Protein AF-A0A956JKH3-F1 (afdb_monomer)

pLDDT: mean 84.53, std 13.31, range [48.03, 98.56]

Foldseek 3Di:
DDFDPDADEDALVQFDLVQCDDPQSLQNRNVNVCVVCVVHQYFRSNDPLVPGDFTWTDDPVQLEIETHFHFQSNRNPFDPVLLVVLVVVVVVCVVVVHCPPVNDDPVVSVVVSSVVRGDGATEGDVSSLVVLLPDDRPGLAYEYEYAADLDDDPCPDDPDPRSGHPPSVSNVVSCVSSQHQEYEYERSLDWDWDWDDDPPDPHIYIYTYAHACDDPRDPDFRWGKDKDWDDDPDFWIFIKIWIWTDDPPDIDTDPDMDDRDTGGD

Radius of gyration: 20.8 Å; Cα contacts (8 Å, |Δi|>4): 524; chains: 1; bounding box: 51×38×65 Å

Solvent-accessible surface area (backbone atoms only — not comparable to full-atom values): 14713 Å² total; per-residue (Å²): 130,82,78,80,92,60,76,49,63,62,40,52,86,46,38,41,66,90,34,35,67,62,79,67,12,49,23,55,13,27,45,63,44,50,62,75,47,62,92,40,61,46,41,55,62,52,47,60,70,90,75,45,71,80,35,69,50,72,40,75,96,73,34,33,31,41,36,41,44,50,16,35,66,37,32,39,32,69,45,65,67,57,44,52,51,52,50,54,52,49,51,55,33,63,76,64,76,46,58,50,103,79,65,59,52,74,65,54,52,48,52,48,48,61,58,68,30,47,39,42,46,14,33,64,55,67,58,55,43,52,56,40,45,72,40,78,79,87,38,45,38,28,37,37,38,32,18,41,26,71,56,92,68,88,70,86,81,68,91,55,79,49,78,25,33,78,51,24,69,63,52,51,50,28,39,53,68,29,60,34,48,36,37,39,24,35,82,76,41,44,68,44,74,50,78,47,76,47,96,92,45,103,54,60,44,29,39,38,34,25,20,29,75,76,62,92,86,55,99,59,52,37,24,43,66,49,76,48,80,47,71,66,79,94,68,42,36,35,38,32,38,39,32,34,28,53,54,90,97,44,76,40,78,45,94,59,66,44,66,78,39,78,42,76,98

Nearest PDB structures (foldseek):
  2xmo-assembly1_A  TM=5.878E-01  e=4.610E-06  Listeria monocytogenes
  2hyo-assembly1_A-2  TM=5.287E-01  e=3.318E-05  Mycobacterium tuberculosis H37Rv
  2hy1-assembly1_A-2  TM=5.126E-01  e=3.318E-05  Mycobacterium tuberculosis H37Rv
  2hyp-assembly1_A-2  TM=5.284E-01  e=1.880E-04  Mycobacterium tuberculosis H37Rv
  5b49-assembly2_B  TM=2.991E-01  e=1.394E-02  Pseudomonas aeruginosa PAO1

Mean predicted aligned error: 7.94 Å

Secondary structure (DSSP, 8-state):
-PPPS------GGGS-GGG-SHHHHHHHTTHHHHHHTTTS----TTS-TTTPPPEEEEEGGGTEEEEE---BTTTTEE-HHHHHHHHHHHHHHHHTT---TT---HHHHHHHHHHHSEE--BB--HHHHHHHHT----SSEEEEE-SS-SS----SS---TT-SBTTHHHHHHHHHHTT--EEEE-SS-S-EEEEEEETTEEEEEEEEEPPPSS-SS--S--EEEEEEEEE-SSS-EEEEEEEEEEETTEEEEEEEEEEEEEE--

Structure (mmCIF, N/CA/C/O backbone):
data_AF-A0A956JKH3-F1
#
_entry.id   AF-A0A956JKH3-F1
#
loop_
_atom_site.group_PDB
_atom_site.id
_atom_site.type_symbol
_atom_site.label_atom_id
_atom_site.label_alt_id
_atom_site.label_comp_id
_atom_site.label_asym_id
_atom_site.label_entity_id
_atom_site.label_seq_id
_atom_site.pdbx_PDB_ins_code
_atom_site.Cartn_x
_atom_site.Cartn_y
_atom_site.Cartn_z
_atom_site.occupancy
_atom_site.B_iso_or_equiv
_atom_site.auth_seq_id
_atom_site.auth_comp_id
_atom_site.auth_asym_id
_atom_site.auth_atom_id
_atom_site.pdbx_PDB_model_num
ATOM 1 N N . ALA A 1 1 ? -1.149 -21.504 15.632 1.00 61.41 1 ALA A N 1
ATOM 2 C CA . ALA A 1 1 ? 0.121 -20.865 15.244 1.00 61.41 1 ALA A CA 1
ATOM 3 C C . ALA A 1 1 ? 0.010 -19.396 15.601 1.00 61.41 1 ALA A C 1
ATOM 5 O O . ALA A 1 1 ? -1.087 -18.859 15.471 1.00 61.41 1 ALA A O 1
ATOM 6 N N . ASP A 1 2 ? 1.090 -18.785 16.075 1.00 81.81 2 ASP A N 1
ATOM 7 C CA . ASP A 1 2 ? 1.099 -17.353 16.380 1.00 81.81 2 ASP A CA 1
ATOM 8 C C . ASP A 1 2 ? 0.807 -16.537 15.117 1.00 81.81 2 ASP A C 1
ATOM 10 O O . ASP A 1 2 ? 1.151 -16.950 14.004 1.00 81.81 2 ASP A O 1
ATOM 14 N N . ALA A 1 3 ? 0.169 -15.378 15.285 1.00 88.81 3 ALA A N 1
ATOM 15 C CA . ALA A 1 3 ? -0.046 -14.460 14.176 1.00 88.81 3 ALA A CA 1
ATOM 16 C C . ALA A 1 3 ? 1.314 -14.027 13.582 1.00 88.81 3 ALA A C 1
ATOM 18 O O . ALA A 1 3 ? 2.267 -13.782 14.334 1.00 88.81 3 ALA A O 1
ATOM 19 N N . PRO A 1 4 ? 1.439 -13.932 12.245 1.00 95.88 4 PRO A N 1
ATOM 20 C CA . PRO A 1 4 ? 2.706 -13.609 11.603 1.00 95.88 4 PRO A CA 1
ATOM 21 C C . PRO A 1 4 ? 3.161 -12.203 11.999 1.00 95.88 4 PRO A C 1
ATOM 23 O O . PRO A 1 4 ? 2.369 -11.264 12.051 1.00 95.88 4 PRO A O 1
ATOM 26 N N . ARG A 1 5 ? 4.459 -12.054 12.269 1.00 95.75 5 ARG A N 1
ATOM 27 C CA . ARG A 1 5 ? 5.067 -10.773 12.677 1.00 95.75 5 ARG A CA 1
ATOM 28 C C . ARG A 1 5 ? 5.619 -9.964 11.506 1.00 95.75 5 ARG A C 1
ATOM 30 O O . ARG A 1 5 ? 5.969 -8.805 11.677 1.00 95.75 5 ARG A O 1
ATOM 37 N N . VAL A 1 6 ? 5.721 -10.590 10.337 1.00 96.94 6 VAL A N 1
ATOM 38 C CA . VAL A 1 6 ? 6.247 -9.992 9.111 1.00 96.94 6 VAL A CA 1
ATOM 39 C C . VAL A 1 6 ? 5.243 -10.247 7.999 1.00 96.94 6 VAL A C 1
ATOM 41 O O . VAL A 1 6 ? 4.848 -11.390 7.769 1.00 96.94 6 VAL A O 1
ATOM 44 N N . LEU A 1 7 ? 4.838 -9.170 7.334 1.00 97.88 7 LEU A N 1
ATOM 45 C CA . LEU A 1 7 ? 3.967 -9.160 6.163 1.00 97.88 7 LEU A CA 1
ATOM 46 C C . LEU A 1 7 ? 4.745 -8.498 5.030 1.00 97.88 7 LEU A C 1
ATOM 48 O O . LEU A 1 7 ? 5.432 -7.505 5.273 1.00 97.88 7 LEU A O 1
ATOM 52 N N . VAL A 1 8 ? 4.653 -9.031 3.815 1.00 97.12 8 VAL A N 1
ATOM 53 C CA . VAL A 1 8 ? 5.481 -8.559 2.698 1.00 97.12 8 VAL A CA 1
ATOM 54 C C . VAL A 1 8 ? 4.597 -8.212 1.510 1.00 97.12 8 VAL A C 1
ATOM 56 O O . VAL A 1 8 ? 3.716 -8.978 1.126 1.00 97.12 8 VAL A O 1
ATOM 59 N N . VAL A 1 9 ? 4.849 -7.059 0.897 1.00 96.75 9 VAL A N 1
ATOM 60 C CA . VAL A 1 9 ? 4.277 -6.692 -0.398 1.00 96.75 9 VAL A CA 1
ATOM 61 C C . VAL A 1 9 ? 5.424 -6.431 -1.357 1.00 96.75 9 VAL A C 1
ATOM 63 O O . VAL A 1 9 ? 6.298 -5.624 -1.057 1.00 96.75 9 VAL A O 1
ATOM 66 N N . GLY A 1 10 ? 5.412 -7.132 -2.489 1.00 93.38 10 GLY A N 1
ATOM 67 C CA . GLY A 1 10 ? 6.410 -6.957 -3.534 1.00 93.38 10 GLY A CA 1
ATOM 68 C C . GLY A 1 10 ? 6.170 -5.678 -4.326 1.00 93.38 10 GLY A C 1
ATOM 69 O O 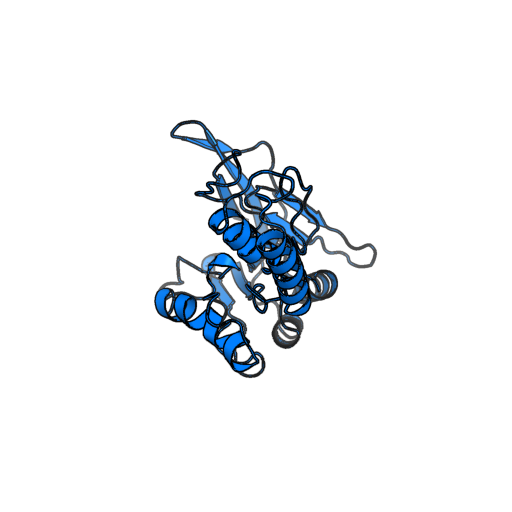. GLY A 1 10 ? 5.030 -5.339 -4.667 1.00 93.38 10 GLY A O 1
ATOM 70 N N . GLY A 1 11 ? 7.257 -4.987 -4.625 1.00 91.00 11 GLY A N 1
ATOM 71 C CA . GLY A 1 11 ? 7.303 -3.850 -5.515 1.00 91.00 11 GLY A CA 1
ATOM 72 C C . GLY A 1 11 ? 7.802 -4.189 -6.911 1.00 91.00 11 GLY A C 1
ATOM 73 O O . GLY A 1 11 ? 8.067 -5.331 -7.279 1.00 91.00 11 GLY A O 1
ATOM 74 N N . ASN A 1 12 ? 7.960 -3.141 -7.702 1.00 86.12 12 ASN A N 1
ATOM 75 C CA . ASN A 1 12 ? 8.496 -3.183 -9.056 1.00 86.12 12 ASN A CA 1
ATOM 76 C C . ASN A 1 12 ? 9.953 -3.657 -9.147 1.00 86.12 12 ASN A C 1
ATOM 78 O O . ASN A 1 12 ? 10.369 -4.211 -10.157 1.00 86.12 12 ASN A O 1
ATOM 82 N N . HIS A 1 13 ? 10.741 -3.455 -8.092 1.00 85.88 13 HIS A N 1
ATOM 83 C CA . HIS A 1 13 ? 12.126 -3.920 -8.033 1.00 85.88 13 HIS A CA 1
ATOM 84 C C . HIS A 1 13 ? 12.255 -5.405 -7.674 1.00 85.88 13 HIS A C 1
ATOM 86 O O . HIS A 1 13 ? 13.337 -5.963 -7.840 1.00 85.88 13 HIS A O 1
ATOM 92 N N . ASP A 1 14 ? 11.163 -6.045 -7.254 1.00 87.81 14 ASP A N 1
ATOM 93 C CA . ASP A 1 14 ? 11.138 -7.451 -6.845 1.00 87.81 14 ASP A CA 1
ATOM 94 C C . ASP A 1 14 ? 10.791 -8.412 -7.996 1.00 87.81 14 ASP A C 1
ATOM 96 O O . ASP A 1 14 ? 10.676 -9.624 -7.802 1.00 87.81 14 ASP A O 1
ATOM 100 N N . VAL A 1 15 ? 10.605 -7.884 -9.208 1.00 86.19 15 VAL A N 1
ATOM 101 C CA . VAL A 1 15 ? 10.315 -8.684 -10.402 1.00 86.19 15 VAL A CA 1
ATOM 102 C C . VAL A 1 15 ? 11.602 -9.111 -11.111 1.00 86.19 15 VAL A C 1
ATOM 104 O O . VAL A 1 15 ? 12.610 -8.409 -11.076 1.00 86.19 15 VAL A O 1
ATOM 107 N N . ASP A 1 16 ? 11.571 -10.245 -11.807 1.00 85.81 16 ASP A N 1
ATOM 108 C CA . ASP A 1 16 ? 12.595 -10.624 -12.777 1.00 85.81 16 ASP A CA 1
ATOM 109 C C . ASP A 1 16 ? 12.316 -9.939 -14.122 1.00 85.81 16 ASP A C 1
ATOM 111 O O . ASP A 1 16 ? 11.464 -10.356 -14.911 1.00 85.81 16 ASP A O 1
ATOM 115 N N . TRP A 1 17 ? 13.079 -8.880 -14.383 1.00 76.69 17 TRP A N 1
ATOM 116 C CA . TRP A 1 17 ? 12.963 -8.028 -15.565 1.00 76.69 17 TRP A CA 1
ATOM 117 C C . TRP A 1 17 ? 13.343 -8.750 -16.864 1.00 76.69 17 TRP A C 1
ATOM 119 O O . TRP A 1 17 ? 13.018 -8.273 -17.947 1.00 76.69 17 TRP A O 1
ATOM 129 N N . GLN A 1 18 ? 14.028 -9.896 -16.783 1.00 78.81 18 GLN A N 1
ATOM 130 C CA . GLN A 1 18 ? 14.348 -10.708 -17.961 1.00 78.81 18 GLN A CA 1
ATOM 131 C C . GLN A 1 18 ? 13.145 -11.533 -18.429 1.00 78.81 18 GLN A C 1
ATOM 133 O O . GLN A 1 18 ? 13.134 -12.029 -19.556 1.00 78.81 18 GLN A O 1
ATOM 138 N N . GLN A 1 19 ? 12.127 -11.670 -17.579 1.00 79.75 19 GLN A N 1
ATOM 139 C CA . GLN A 1 19 ? 10.975 -12.532 -17.807 1.00 79.75 19 GLN A CA 1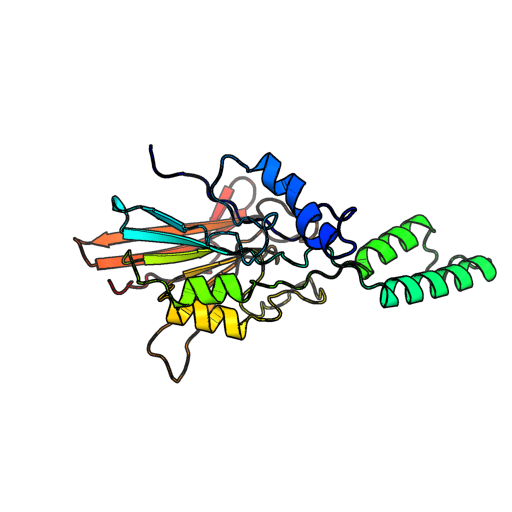
ATOM 140 C C . GLN A 1 19 ? 9.692 -11.739 -18.066 1.00 79.75 19 GLN A C 1
ATOM 142 O O . GLN A 1 19 ? 8.621 -12.278 -17.864 1.00 79.75 19 GLN A O 1
ATOM 147 N N . THR A 1 20 ? 9.749 -10.484 -18.519 1.00 72.81 20 THR A N 1
ATOM 148 C CA . THR A 1 20 ? 8.565 -9.601 -18.618 1.00 72.81 20 THR A CA 1
ATOM 149 C C . THR A 1 20 ? 7.780 -9.721 -19.929 1.00 72.81 20 THR A C 1
ATOM 151 O O . THR A 1 20 ? 6.769 -9.048 -20.100 1.00 72.81 20 THR A O 1
ATOM 154 N N . ARG A 1 21 ? 8.214 -10.568 -20.874 1.00 71.06 21 ARG A N 1
ATOM 155 C CA . ARG A 1 21 ? 7.614 -10.652 -22.218 1.00 71.06 21 ARG A CA 1
ATOM 156 C C . ARG A 1 21 ? 6.453 -11.645 -22.307 1.00 71.06 21 ARG A C 1
ATOM 158 O O . ARG A 1 21 ? 6.606 -12.821 -21.975 1.00 71.06 21 ARG A O 1
ATOM 165 N N . GLY A 1 22 ? 5.341 -11.187 -22.884 1.00 66.38 22 GLY A N 1
ATOM 166 C CA . GLY A 1 22 ? 4.150 -11.997 -23.156 1.00 66.38 22 GLY A CA 1
ATOM 167 C C . GLY A 1 22 ? 3.340 -12.348 -21.900 1.00 66.38 22 GLY A C 1
ATOM 168 O O . GLY A 1 22 ? 3.746 -12.059 -20.778 1.00 66.38 22 GLY A O 1
ATOM 169 N N . ALA A 1 23 ? 2.189 -13.003 -22.087 1.00 63.97 23 ALA A N 1
ATOM 170 C CA . ALA A 1 23 ? 1.267 -13.345 -20.993 1.00 63.97 23 ALA A CA 1
ATOM 171 C C . ALA A 1 23 ? 1.915 -14.239 -19.916 1.00 63.97 23 ALA A C 1
ATOM 173 O O . ALA A 1 23 ? 1.743 -14.009 -18.721 1.00 63.97 23 ALA A O 1
ATOM 174 N N . ASP A 1 24 ? 2.733 -15.204 -20.337 1.00 65.56 24 ASP A N 1
ATOM 175 C CA . ASP A 1 24 ? 3.554 -16.025 -19.443 1.00 65.56 24 ASP A CA 1
ATOM 176 C C . ASP A 1 24 ? 4.559 -15.186 -18.645 1.00 65.56 24 ASP A C 1
ATOM 178 O O . ASP A 1 24 ? 4.801 -15.444 -17.464 1.00 65.56 24 ASP A O 1
ATOM 182 N N . GLY A 1 25 ? 5.159 -14.188 -19.296 1.00 70.81 25 GLY A N 1
ATOM 183 C CA . GLY A 1 25 ? 6.120 -13.294 -18.673 1.00 70.81 25 GLY A CA 1
ATOM 184 C C . GLY A 1 25 ? 5.497 -12.433 -17.579 1.00 70.81 25 GLY A C 1
ATOM 185 O O . GLY A 1 25 ? 6.110 -12.211 -16.533 1.00 70.81 25 GLY A O 1
ATOM 186 N N . ALA A 1 26 ? 4.222 -12.072 -17.752 1.00 73.94 26 ALA A N 1
ATOM 187 C CA . ALA A 1 26 ? 3.494 -11.294 -16.765 1.00 73.94 26 ALA A CA 1
ATOM 188 C C . ALA A 1 26 ? 3.445 -11.942 -15.376 1.00 73.94 26 ALA A C 1
ATOM 190 O O . ALA A 1 26 ? 3.426 -11.243 -14.366 1.00 73.94 26 ALA A O 1
ATOM 191 N N . ARG A 1 27 ? 3.478 -13.278 -15.320 1.00 83.00 27 ARG A N 1
ATOM 192 C CA . ARG A 1 27 ? 3.478 -14.048 -14.067 1.00 83.00 27 ARG A CA 1
ATOM 193 C C . ARG A 1 27 ? 4.869 -14.501 -13.662 1.00 83.00 27 ARG A C 1
ATOM 195 O O . ARG A 1 27 ? 5.246 -14.394 -12.496 1.00 83.00 27 ARG A O 1
ATOM 202 N N . LYS A 1 28 ? 5.646 -14.999 -14.628 1.00 86.19 28 LYS A N 1
ATOM 203 C CA . LYS A 1 28 ? 6.986 -15.551 -14.393 1.00 86.19 28 LYS A CA 1
ATOM 204 C C . LYS A 1 28 ? 7.916 -14.541 -13.718 1.00 86.19 28 LYS A C 1
ATOM 206 O O . LYS A 1 28 ? 8.668 -14.924 -12.821 1.00 86.19 28 LYS A O 1
ATOM 211 N N . ARG A 1 29 ? 7.764 -13.248 -14.032 1.00 88.50 29 ARG A N 1
ATOM 212 C CA . ARG A 1 29 ? 8.510 -12.160 -13.386 1.00 88.50 29 ARG A CA 1
ATOM 213 C C . ARG A 1 29 ? 8.363 -12.116 -11.860 1.00 88.50 29 ARG A C 1
ATOM 215 O O . ARG A 1 29 ? 9.288 -11.689 -11.185 1.00 88.50 29 ARG A O 1
ATOM 222 N N . HIS A 1 30 ? 7.271 -12.615 -11.285 1.00 92.62 30 HIS A N 1
ATOM 223 C CA . HIS A 1 30 ? 7.061 -12.604 -9.833 1.00 92.62 30 HIS A CA 1
ATOM 224 C C . HIS A 1 30 ? 7.565 -13.869 -9.117 1.00 92.62 30 HIS A C 1
ATOM 226 O O . HIS A 1 30 ? 7.606 -13.902 -7.887 1.00 92.62 30 HIS A O 1
ATOM 232 N N . LEU A 1 31 ? 7.996 -14.908 -9.847 1.00 93.56 31 LEU A N 1
ATOM 233 C CA . LEU A 1 31 ? 8.381 -16.200 -9.260 1.00 93.56 31 LEU A CA 1
ATOM 234 C C . LEU A 1 31 ? 9.602 -16.117 -8.337 1.00 93.56 31 LEU A C 1
ATOM 236 O O . LEU A 1 31 ? 9.703 -16.882 -7.379 1.00 93.56 31 LEU A O 1
ATOM 240 N N . ALA A 1 32 ? 10.556 -15.229 -8.623 1.00 93.38 32 ALA A N 1
ATOM 241 C CA . ALA A 1 32 ? 11.736 -15.052 -7.778 1.00 93.38 32 ALA A CA 1
ATOM 242 C C . ALA A 1 32 ? 11.339 -14.555 -6.380 1.00 93.38 32 ALA A C 1
ATOM 244 O O . ALA A 1 32 ? 11.607 -15.242 -5.394 1.00 93.38 32 ALA A O 1
ATOM 245 N N . PHE A 1 33 ? 10.604 -13.442 -6.316 1.00 94.88 33 PHE A N 1
ATOM 246 C CA . PHE A 1 33 ? 10.029 -12.917 -5.079 1.00 94.88 33 PHE A CA 1
ATOM 247 C C . PHE A 1 33 ? 9.132 -13.944 -4.379 1.00 94.88 33 PHE A C 1
ATOM 249 O O . PHE A 1 33 ? 9.239 -14.161 -3.173 1.00 94.88 33 PHE A O 1
ATOM 256 N N . ALA A 1 34 ? 8.284 -14.636 -5.144 1.00 95.94 34 ALA A N 1
ATOM 257 C CA . ALA A 1 34 ? 7.371 -15.633 -4.609 1.00 95.94 34 ALA A CA 1
ATOM 258 C C . ALA A 1 34 ? 8.085 -16.791 -3.894 1.00 95.94 34 ALA A C 1
ATOM 260 O O . ALA A 1 34 ? 7.609 -17.251 -2.853 1.00 95.94 34 ALA A O 1
ATOM 261 N N . ARG A 1 35 ? 9.219 -17.248 -4.445 1.00 96.44 35 ARG A N 1
ATOM 262 C CA . ARG A 1 35 ? 10.062 -18.300 -3.858 1.00 96.44 35 ARG A CA 1
ATOM 263 C C . ARG A 1 35 ? 10.801 -17.816 -2.620 1.00 96.44 35 ARG A C 1
ATOM 265 O O . ARG A 1 35 ? 10.807 -18.532 -1.625 1.00 96.44 35 ARG A O 1
ATOM 272 N N . GLU A 1 36 ? 11.382 -16.622 -2.663 1.00 97.25 36 GLU A N 1
ATOM 273 C CA . GLU A 1 36 ? 12.123 -16.066 -1.525 1.00 97.25 36 GLU A CA 1
ATOM 274 C C . GLU A 1 36 ? 11.203 -15.876 -0.310 1.00 97.25 36 GLU A C 1
ATOM 276 O O . GLU A 1 36 ? 11.498 -16.330 0.793 1.00 97.25 36 GLU A O 1
ATOM 281 N N . PHE A 1 37 ? 10.018 -15.304 -0.530 1.00 96.88 37 PHE A N 1
ATOM 282 C CA . PHE A 1 37 ? 9.081 -14.952 0.537 1.00 96.88 37 PHE A CA 1
ATOM 283 C C . PHE A 1 37 ? 7.916 -15.941 0.689 1.00 96.88 37 PHE A C 1
ATOM 285 O O . PHE A 1 37 ? 6.860 -15.579 1.205 1.00 96.88 37 PHE A O 1
ATOM 292 N N . HIS A 1 38 ? 8.072 -17.198 0.258 1.00 95.81 38 HIS A N 1
ATOM 293 C CA . HIS A 1 38 ? 7.009 -18.216 0.329 1.00 95.81 38 HIS A CA 1
ATOM 294 C C . HIS A 1 38 ? 6.503 -18.483 1.760 1.00 95.81 38 HIS A C 1
ATOM 296 O O . HIS A 1 38 ? 5.360 -18.897 1.939 1.00 95.81 38 HIS A O 1
ATOM 302 N N . GLY A 1 39 ? 7.342 -18.243 2.775 1.00 95.94 39 GLY A N 1
ATOM 303 C CA . GLY A 1 39 ? 7.004 -18.416 4.190 1.00 95.94 39 GLY A CA 1
ATOM 304 C C . GLY A 1 39 ? 6.247 -17.244 4.828 1.00 95.94 39 GLY A C 1
ATOM 305 O O . GLY A 1 39 ? 5.876 -17.339 5.997 1.00 95.94 39 GLY A O 1
ATOM 306 N N . PHE A 1 40 ? 6.018 -16.147 4.098 1.00 97.50 40 PHE A N 1
ATOM 307 C CA . PHE A 1 40 ? 5.366 -14.944 4.618 1.00 97.50 40 PHE A CA 1
ATOM 308 C C . PHE A 1 40 ? 4.027 -14.678 3.919 1.00 97.50 40 PHE A C 1
ATOM 310 O O . PHE A 1 40 ? 3.887 -14.959 2.727 1.00 97.50 40 PHE A O 1
ATOM 317 N N . PRO A 1 41 ? 3.037 -14.082 4.611 1.00 98.0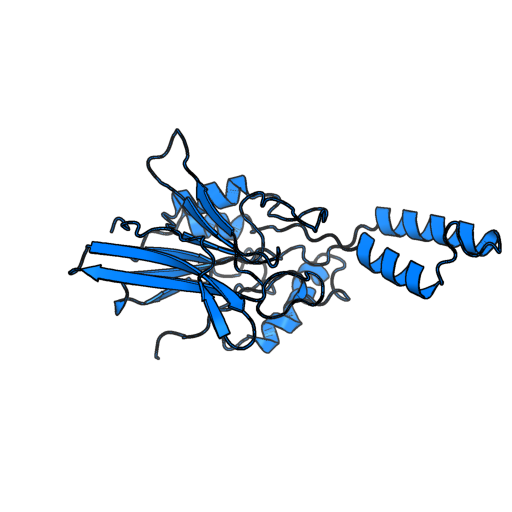6 41 PRO A N 1
ATOM 318 C CA . PRO A 1 41 ? 1.858 -13.547 3.946 1.00 98.06 41 PRO A CA 1
ATOM 319 C C . PRO A 1 41 ? 2.262 -12.470 2.934 1.00 98.06 41 PRO A C 1
ATOM 321 O O . PRO A 1 41 ? 2.924 -11.492 3.291 1.00 98.06 41 PRO A O 1
ATOM 324 N N . ARG A 1 42 ? 1.848 -12.660 1.678 1.00 97.62 42 ARG A N 1
ATOM 325 C CA . ARG A 1 42 ? 2.139 -11.760 0.559 1.00 97.62 42 ARG A CA 1
ATOM 326 C C . ARG A 1 42 ? 1.092 -11.878 -0.548 1.00 97.62 42 ARG A C 1
ATOM 328 O O . ARG A 1 42 ? 0.539 -12.965 -0.717 1.00 97.62 42 ARG A O 1
ATOM 335 N N . PRO A 1 43 ? 0.859 -10.832 -1.357 1.00 97.31 43 PRO A N 1
ATOM 336 C CA . PRO A 1 43 ? 0.091 -10.971 -2.589 1.00 97.31 43 PRO A CA 1
ATOM 337 C C . PRO A 1 43 ? 0.736 -12.007 -3.520 1.00 97.31 43 PRO A C 1
ATOM 339 O O . PRO A 1 43 ? 1.963 -12.044 -3.671 1.00 97.31 43 PRO A O 1
ATOM 342 N N . ARG A 1 44 ? -0.086 -12.846 -4.156 1.00 96.00 44 ARG A N 1
ATOM 343 C CA . ARG A 1 44 ? 0.380 -13.907 -5.058 1.00 96.00 44 ARG A CA 1
ATOM 344 C C . ARG A 1 44 ? 0.366 -13.439 -6.509 1.00 96.00 44 ARG A C 1
ATOM 346 O O . ARG A 1 44 ? -0.497 -13.805 -7.304 1.00 96.00 44 ARG A O 1
ATOM 353 N N . LEU A 1 45 ? 1.306 -12.551 -6.836 1.00 94.31 45 LEU A N 1
ATOM 354 C CA . LEU A 1 45 ? 1.490 -12.000 -8.187 1.00 94.31 45 LEU A CA 1
ATOM 355 C C . LEU A 1 45 ? 2.084 -13.006 -9.192 1.00 94.31 45 LEU A C 1
ATOM 357 O O . LEU A 1 45 ? 2.253 -12.698 -10.365 1.00 94.31 45 LEU A O 1
ATOM 361 N N . GLU A 1 46 ? 2.316 -14.246 -8.777 1.00 94.31 46 GLU A N 1
ATOM 362 C CA . GLU A 1 46 ? 2.639 -15.379 -9.639 1.00 94.31 46 GLU A CA 1
ATOM 363 C C . GLU A 1 46 ? 1.400 -16.186 -10.088 1.00 94.31 46 GLU A C 1
ATOM 365 O O . GLU A 1 46 ? 1.405 -16.733 -11.183 1.00 94.31 46 GLU A O 1
ATOM 370 N N . GLU A 1 47 ? 0.291 -16.177 -9.334 1.00 94.31 47 GLU A N 1
ATOM 371 C CA . GLU A 1 47 ? -0.952 -16.942 -9.615 1.00 94.31 47 GLU A CA 1
ATOM 372 C C . GLU A 1 47 ? -2.033 -16.138 -10.358 1.00 94.31 47 GLU A C 1
ATOM 374 O O . GLU A 1 47 ? -2.337 -15.027 -9.930 1.00 94.31 47 GLU A O 1
ATOM 379 N N . SER A 1 48 ? -2.673 -16.671 -11.406 1.00 91.38 48 SER A N 1
ATOM 380 C CA . SER A 1 48 ? -3.686 -15.928 -12.186 1.00 91.38 48 SER A CA 1
ATOM 381 C C . SER A 1 48 ? -4.643 -15.108 -11.299 1.00 91.38 48 SER A C 1
ATOM 383 O O . SER A 1 48 ? -5.106 -15.626 -10.277 1.00 91.38 48 SER A O 1
ATOM 385 N N . PRO A 1 49 ? -4.966 -13.846 -11.648 1.00 91.62 49 PRO A N 1
ATOM 386 C CA . PRO A 1 49 ? -5.864 -13.032 -10.838 1.00 91.62 49 PRO A CA 1
ATOM 387 C C . PRO A 1 49 ? -7.206 -13.702 -10.532 1.00 91.62 49 PRO A C 1
ATOM 389 O O . PRO A 1 49 ? -7.759 -13.448 -9.467 1.00 91.62 49 PRO A O 1
ATOM 392 N N . ASP A 1 50 ? -7.699 -14.575 -11.411 1.00 91.75 50 ASP A N 1
ATOM 393 C CA . ASP A 1 50 ? -8.950 -15.322 -11.227 1.00 91.75 50 ASP A CA 1
ATOM 394 C C . ASP A 1 50 ? -8.843 -16.417 -10.153 1.00 91.75 50 ASP A C 1
ATOM 396 O O . ASP A 1 50 ? -9.828 -16.744 -9.494 1.00 91.75 50 ASP A O 1
ATOM 400 N N . GLU A 1 51 ? -7.642 -16.951 -9.939 1.00 92.12 51 GLU A N 1
ATOM 401 C CA . GLU A 1 51 ? -7.384 -18.100 -9.064 1.00 92.12 51 GLU A CA 1
ATOM 402 C C . GLU A 1 51 ? -6.850 -17.687 -7.693 1.00 92.12 51 GLU A C 1
ATOM 404 O O . GLU A 1 51 ? -7.100 -18.369 -6.698 1.00 92.12 51 GLU A O 1
ATOM 409 N N . ARG A 1 52 ? -6.112 -16.574 -7.623 1.00 94.06 52 ARG A N 1
ATOM 410 C CA . ARG A 1 52 ? -5.470 -16.157 -6.377 1.00 94.06 52 ARG A CA 1
ATOM 411 C C . ARG A 1 52 ? -6.466 -15.606 -5.368 1.00 94.06 52 ARG A C 1
ATOM 413 O O . ARG A 1 52 ? -7.410 -14.889 -5.700 1.00 94.06 52 ARG A O 1
ATOM 420 N N . GLU A 1 53 ? -6.184 -15.843 -4.098 1.00 95.19 53 GLU A N 1
ATOM 421 C CA . GLU A 1 53 ? -6.952 -15.256 -3.006 1.00 95.19 53 GLU A CA 1
ATOM 422 C C . GLU A 1 53 ? -6.391 -13.897 -2.578 1.00 95.19 53 GLU A C 1
ATOM 424 O O . GLU A 1 53 ? -5.181 -13.647 -2.600 1.00 95.19 53 GLU A O 1
ATOM 429 N N . LEU A 1 54 ? -7.284 -13.021 -2.110 1.00 95.69 54 LEU A N 1
ATOM 430 C CA . LEU A 1 54 ? -6.877 -11.797 -1.432 1.00 95.69 54 LEU A CA 1
ATOM 431 C C . LEU A 1 54 ? -6.239 -12.156 -0.087 1.00 95.69 54 LEU A C 1
ATOM 433 O O . LEU A 1 54 ? -6.890 -12.735 0.786 1.00 95.69 54 LEU A O 1
ATOM 437 N N . VAL A 1 55 ? -4.984 -11.762 0.108 1.00 97.25 55 VAL A N 1
ATOM 438 C CA . VAL A 1 55 ? -4.261 -12.087 1.337 1.00 97.25 55 VAL A CA 1
ATOM 439 C C . VAL A 1 55 ? -4.621 -11.105 2.439 1.00 97.25 55 VAL A C 1
ATOM 441 O O . VAL A 1 55 ? -4.399 -9.898 2.338 1.00 97.25 55 VAL A O 1
ATOM 444 N N . THR A 1 56 ? -5.170 -11.650 3.521 1.00 96.88 56 THR A N 1
ATOM 445 C CA . THR A 1 56 ? -5.559 -10.892 4.709 1.00 96.88 56 THR A CA 1
ATOM 446 C C . THR A 1 56 ? -5.021 -11.554 5.960 1.00 96.88 56 THR A C 1
ATOM 448 O O . THR A 1 56 ? -5.140 -12.771 6.104 1.00 96.88 56 THR A O 1
ATOM 451 N N . VAL A 1 57 ? -4.507 -10.757 6.887 1.00 97.31 57 VAL A N 1
ATOM 452 C CA . VAL A 1 57 ? -4.054 -11.218 8.199 1.00 97.31 57 VAL A CA 1
ATOM 453 C C . VAL A 1 57 ? -4.858 -10.513 9.276 1.00 97.31 57 VAL A C 1
ATOM 455 O O . VAL A 1 57 ? -5.060 -9.304 9.222 1.00 97.31 57 VAL A O 1
ATOM 458 N N . THR A 1 58 ? -5.336 -11.276 10.253 1.00 96.38 58 THR A N 1
ATOM 459 C CA . THR A 1 58 ? -6.179 -10.770 11.335 1.00 96.38 58 THR A CA 1
ATOM 460 C C . THR A 1 58 ? -5.475 -10.950 12.674 1.00 96.38 58 THR A C 1
ATOM 462 O O . THR A 1 58 ? -5.011 -12.041 12.995 1.00 96.38 58 THR A O 1
ATOM 465 N N . TYR A 1 59 ? -5.444 -9.881 13.464 1.00 94.69 59 TYR A N 1
ATOM 466 C CA . TYR A 1 59 ? -4.910 -9.827 14.818 1.00 94.69 59 TYR A CA 1
ATOM 467 C C . TYR A 1 59 ? -6.068 -9.515 15.771 1.00 94.69 59 TYR A C 1
ATOM 469 O O . TYR A 1 59 ? -6.329 -8.355 16.087 1.00 94.69 59 TYR A O 1
ATOM 477 N N . ASN A 1 60 ? -6.792 -10.556 16.198 1.00 92.06 60 ASN A N 1
ATOM 478 C CA . ASN A 1 60 ? -8.024 -10.413 16.988 1.00 92.06 60 ASN A CA 1
ATOM 479 C C . ASN A 1 60 ? -7.802 -9.635 18.291 1.00 92.06 60 ASN A C 1
ATOM 481 O O . ASN A 1 60 ? -8.584 -8.753 18.620 1.00 92.06 60 ASN A O 1
ATOM 485 N N . GLU A 1 61 ? -6.711 -9.918 19.007 1.00 90.25 61 GLU A N 1
ATOM 486 C CA . GLU A 1 61 ? -6.397 -9.238 20.271 1.00 90.25 61 GLU A CA 1
ATOM 487 C C . GLU A 1 61 ? -6.139 -7.741 20.093 1.00 90.25 61 GLU A C 1
ATOM 489 O O . GLU A 1 61 ? -6.362 -6.972 21.023 1.00 90.25 61 GLU A O 1
ATOM 494 N N . ALA A 1 62 ? -5.698 -7.329 18.904 1.00 91.12 62 ALA A N 1
ATOM 495 C CA . ALA A 1 62 ? -5.448 -5.938 18.560 1.00 91.12 62 ALA A CA 1
ATOM 496 C C . ALA A 1 62 ? -6.644 -5.275 17.858 1.00 91.12 62 ALA A C 1
ATOM 498 O O . ALA A 1 62 ? -6.585 -4.084 17.593 1.00 91.12 62 ALA A O 1
ATOM 499 N N . GLY A 1 63 ? -7.712 -6.005 17.520 1.00 92.81 63 GLY A N 1
ATOM 500 C CA . GLY A 1 63 ? -8.806 -5.441 16.726 1.00 92.81 63 GLY A CA 1
ATOM 501 C C . GLY A 1 63 ? -8.371 -5.000 15.320 1.00 92.81 63 GLY A C 1
ATOM 502 O O . GLY A 1 63 ? -8.892 -4.014 14.799 1.00 92.81 63 GLY A O 1
ATOM 503 N N . LEU A 1 64 ? -7.387 -5.683 14.716 1.00 95.06 64 LEU A N 1
ATOM 504 C CA . LEU A 1 64 ? -6.727 -5.265 13.471 1.00 95.06 64 LEU A CA 1
ATOM 505 C C . LEU A 1 64 ? -6.862 -6.313 12.357 1.00 95.06 64 LEU A C 1
ATOM 507 O O . LEU A 1 64 ? -6.571 -7.494 12.548 1.00 95.06 64 LEU A O 1
ATOM 511 N N . GLU A 1 65 ? -7.214 -5.870 11.153 1.00 96.75 65 GLU A N 1
ATOM 512 C CA . GLU A 1 65 ? -7.074 -6.627 9.908 1.00 96.75 65 GLU A CA 1
ATOM 513 C C . GLU A 1 65 ? -6.133 -5.894 8.945 1.00 96.75 65 GLU A C 1
ATOM 515 O O . GLU A 1 65 ? -6.309 -4.709 8.664 1.00 96.75 65 GLU A O 1
ATOM 520 N N . VAL A 1 66 ? -5.150 -6.614 8.404 1.00 98.25 66 VAL A N 1
ATOM 521 C CA . VAL A 1 66 ? -4.230 -6.117 7.378 1.00 98.25 66 VAL A CA 1
ATOM 522 C C . VAL A 1 66 ? -4.528 -6.813 6.056 1.00 98.25 66 VAL A C 1
ATOM 524 O O . VAL A 1 66 ? -4.566 -8.042 5.988 1.00 98.25 66 VAL A O 1
ATOM 527 N N . ILE A 1 67 ? -4.732 -6.029 5.005 1.00 98.44 67 ILE A N 1
ATOM 528 C CA . ILE A 1 67 ? -5.021 -6.477 3.644 1.00 98.44 67 ILE A CA 1
ATOM 529 C C . ILE A 1 67 ? -3.802 -6.183 2.782 1.00 98.44 67 ILE A C 1
ATOM 531 O O . ILE A 1 67 ? -3.360 -5.039 2.703 1.00 98.44 67 ILE A O 1
ATOM 535 N N . LEU A 1 68 ? -3.273 -7.207 2.120 1.00 98.50 68 LEU A N 1
ATOM 536 C CA . LEU A 1 68 ? -2.109 -7.078 1.253 1.00 98.50 68 LEU A CA 1
ATOM 537 C C . LEU A 1 68 ? -2.569 -7.064 -0.205 1.00 98.50 68 LEU A C 1
ATOM 539 O O . LEU A 1 68 ? -3.161 -8.032 -0.684 1.00 98.50 68 LEU A O 1
ATOM 543 N N . LEU A 1 69 ? -2.289 -5.969 -0.909 1.00 98.25 69 LEU A N 1
ATOM 544 C CA . LEU A 1 69 ? -2.664 -5.767 -2.305 1.00 98.25 69 LEU A CA 1
ATOM 545 C C . LEU A 1 69 ? -1.422 -5.777 -3.192 1.00 98.25 69 LEU A C 1
ATOM 547 O O . LEU A 1 69 ? -0.442 -5.073 -2.946 1.00 98.25 69 LEU A O 1
ATOM 551 N N . GLY A 1 70 ? -1.481 -6.570 -4.257 1.00 96.38 70 GLY A N 1
ATOM 552 C CA . GLY A 1 70 ? -0.458 -6.565 -5.289 1.00 96.38 70 GLY A CA 1
ATOM 553 C C . GLY A 1 70 ? -0.662 -5.375 -6.217 1.00 96.38 70 GLY A C 1
ATOM 554 O O . GLY A 1 70 ? -1.682 -5.296 -6.892 1.00 96.38 70 GLY A O 1
ATOM 555 N N . SER A 1 71 ? 0.295 -4.446 -6.236 1.00 95.56 71 SER A N 1
ATOM 556 C CA . SER A 1 71 ? 0.242 -3.264 -7.106 1.00 95.56 71 SER A CA 1
ATOM 557 C C . SER A 1 71 ? 1.248 -3.294 -8.256 1.00 95.56 71 SER A C 1
ATOM 559 O O . SER A 1 71 ? 1.274 -2.354 -9.043 1.00 95.56 71 SER A O 1
ATOM 561 N N . ALA A 1 72 ? 2.121 -4.301 -8.320 1.00 92.62 72 ALA A N 1
ATOM 562 C CA . ALA A 1 72 ? 3.249 -4.379 -9.252 1.00 92.62 72 ALA A CA 1
ATOM 563 C C . ALA A 1 72 ? 3.005 -5.339 -10.434 1.00 92.62 72 ALA A C 1
ATOM 565 O O . ALA A 1 72 ? 3.959 -5.875 -10.984 1.00 92.62 72 ALA A O 1
ATOM 566 N N . GLU A 1 73 ? 1.746 -5.560 -10.830 1.00 87.50 73 GLU A N 1
ATOM 567 C CA . GLU A 1 73 ? 1.353 -6.475 -11.928 1.00 87.50 73 GLU A CA 1
ATOM 568 C C . GLU A 1 73 ? 2.090 -6.230 -13.250 1.00 87.50 73 GLU A C 1
ATOM 570 O O . GLU A 1 73 ? 2.385 -7.153 -14.015 1.00 87.50 73 GLU A O 1
ATOM 575 N N . PHE A 1 74 ? 2.380 -4.962 -13.521 1.00 82.88 74 PHE A N 1
ATOM 576 C CA . PHE A 1 74 ? 3.077 -4.516 -14.720 1.00 82.88 74 PHE A CA 1
ATOM 577 C C . PHE A 1 74 ? 4.505 -4.057 -14.422 1.00 82.88 74 PHE A C 1
ATOM 579 O O . PHE A 1 74 ? 5.103 -3.333 -15.213 1.00 82.88 74 PHE A O 1
ATOM 586 N N . GLY A 1 75 ? 5.065 -4.473 -13.283 1.00 80.50 75 GLY A N 1
ATOM 587 C CA . GLY A 1 75 ? 6.451 -4.182 -12.949 1.00 80.50 75 GLY A CA 1
ATOM 588 C C . GLY A 1 75 ? 7.381 -4.693 -14.050 1.00 80.50 75 GLY A C 1
ATOM 589 O O . GLY A 1 75 ? 7.360 -5.875 -14.405 1.00 80.50 75 GLY A O 1
ATOM 590 N N . GLY A 1 76 ? 8.191 -3.794 -14.607 1.00 72.88 76 GLY A N 1
ATOM 591 C CA . GLY A 1 76 ? 9.147 -4.125 -15.661 1.00 72.88 76 GLY A CA 1
ATOM 592 C C . GLY A 1 76 ? 8.529 -4.385 -17.034 1.00 72.88 76 GLY A C 1
ATOM 593 O O . GLY A 1 76 ? 9.187 -4.999 -17.878 1.00 72.88 76 GLY A O 1
ATOM 594 N N . GLU A 1 77 ? 7.292 -3.941 -17.273 1.00 75.19 77 GLU A N 1
ATOM 595 C CA . GLU A 1 77 ? 6.704 -3.958 -18.610 1.00 75.19 77 GLU A CA 1
ATOM 596 C C . GLU A 1 77 ? 7.591 -3.168 -19.586 1.00 75.19 77 GLU A C 1
ATOM 598 O O . GLU A 1 77 ? 8.136 -2.107 -19.261 1.00 75.19 77 GLU A O 1
ATOM 603 N N . ILE A 1 78 ? 7.768 -3.729 -20.781 1.00 69.31 78 ILE A N 1
ATOM 604 C CA . ILE A 1 78 ? 8.670 -3.198 -21.796 1.00 69.31 78 ILE A CA 1
ATOM 605 C C . ILE A 1 78 ? 7.852 -2.506 -22.884 1.00 69.31 78 ILE A C 1
ATOM 607 O O . ILE A 1 78 ? 7.003 -3.130 -23.515 1.00 69.31 78 ILE A O 1
ATOM 611 N N . ASP A 1 79 ? 8.171 -1.244 -23.165 1.00 70.06 79 ASP A N 1
ATOM 612 C CA . ASP A 1 79 ? 7.629 -0.536 -24.326 1.00 70.06 79 ASP A CA 1
ATOM 613 C C . ASP A 1 79 ? 8.453 -0.858 -25.585 1.00 70.06 79 ASP A C 1
ATOM 615 O O . ASP A 1 79 ? 9.550 -0.330 -25.797 1.00 70.06 79 ASP A O 1
ATOM 619 N N . GLU A 1 80 ? 7.933 -1.758 -26.425 1.00 69.75 80 GLU A N 1
ATOM 620 C CA . GLU A 1 80 ? 8.591 -2.179 -27.669 1.00 69.75 80 GLU A CA 1
ATOM 621 C C . GLU A 1 80 ? 8.759 -1.033 -28.678 1.00 69.75 80 GLU A C 1
ATOM 623 O O . GLU A 1 80 ? 9.754 -1.004 -29.407 1.00 69.75 80 GLU A O 1
ATOM 628 N N . LEU A 1 81 ? 7.837 -0.063 -28.704 1.00 66.81 81 LEU A N 1
ATOM 629 C CA . LEU A 1 81 ? 7.928 1.101 -29.589 1.00 66.81 81 LEU A CA 1
ATOM 630 C C . LEU A 1 81 ? 9.051 2.032 -29.136 1.00 66.81 81 LEU A C 1
ATOM 632 O O . LEU A 1 81 ? 9.849 2.491 -29.956 1.00 66.81 81 LEU A O 1
ATOM 636 N N . LEU A 1 82 ? 9.150 2.272 -27.828 1.00 67.06 82 LEU A N 1
ATOM 637 C CA . LEU A 1 82 ? 10.232 3.058 -27.250 1.00 67.06 82 LEU A CA 1
ATOM 638 C C . LEU A 1 82 ? 11.590 2.375 -27.447 1.00 67.06 82 LEU A C 1
ATOM 640 O O . LEU A 1 82 ? 12.561 3.044 -27.802 1.00 67.06 82 LEU A O 1
ATOM 644 N N . ILE A 1 83 ? 11.663 1.047 -27.296 1.00 67.12 83 ILE A N 1
ATOM 645 C CA . ILE A 1 83 ? 12.871 0.282 -27.639 1.00 67.12 83 ILE A CA 1
ATOM 646 C C . ILE A 1 83 ? 13.229 0.470 -29.112 1.00 67.12 83 ILE A C 1
ATOM 648 O O . ILE A 1 83 ? 14.378 0.791 -29.411 1.00 67.12 83 ILE A O 1
ATOM 652 N N . GLY A 1 84 ? 12.263 0.318 -30.023 1.00 67.06 84 GLY A N 1
ATOM 653 C CA . GLY A 1 84 ? 12.489 0.496 -31.457 1.00 67.06 84 GLY A CA 1
ATOM 654 C C . GLY A 1 84 ? 13.005 1.895 -31.802 1.00 67.06 84 GLY A C 1
ATOM 655 O O . GLY A 1 84 ? 13.922 2.037 -32.612 1.00 67.06 84 GLY A O 1
ATOM 656 N N . LEU A 1 85 ? 12.481 2.931 -31.140 1.00 67.75 85 LEU A N 1
ATOM 657 C CA . LEU A 1 85 ? 12.942 4.309 -31.307 1.00 67.75 85 LEU A CA 1
ATOM 658 C C . LEU A 1 85 ? 14.383 4.500 -30.811 1.00 67.75 85 LEU A C 1
ATOM 660 O O . LEU A 1 85 ? 15.191 5.131 -31.497 1.00 67.75 85 LEU A O 1
ATOM 664 N N . ILE A 1 86 ? 14.720 3.948 -29.643 1.00 67.56 86 ILE A N 1
ATOM 665 C CA . ILE A 1 86 ? 16.072 4.037 -29.076 1.00 67.56 86 ILE A CA 1
ATOM 666 C C . ILE A 1 86 ? 17.078 3.262 -29.938 1.00 67.56 86 ILE A C 1
ATOM 668 O O . ILE A 1 86 ? 18.187 3.746 -30.170 1.00 67.56 86 ILE A O 1
ATOM 672 N N . ASP A 1 87 ? 16.689 2.107 -30.474 1.00 69.75 87 ASP A N 1
ATOM 673 C CA . ASP A 1 87 ? 17.536 1.309 -31.361 1.00 69.75 87 ASP A CA 1
ATOM 674 C C . ASP A 1 87 ? 17.780 2.003 -32.702 1.00 69.75 87 ASP A C 1
ATOM 676 O O . ASP A 1 87 ? 18.917 2.040 -33.178 1.00 69.75 87 ASP A O 1
ATOM 680 N N . ALA A 1 88 ? 16.758 2.653 -33.265 1.00 70.75 88 ALA A N 1
ATOM 681 C CA . ALA A 1 88 ? 16.909 3.483 -34.456 1.00 70.75 88 ALA A CA 1
ATOM 682 C C . ALA A 1 88 ? 17.823 4.700 -34.212 1.00 70.75 88 ALA A C 1
ATOM 684 O O . ALA A 1 88 ? 18.626 5.054 -35.078 1.00 70.75 88 ALA A O 1
ATOM 685 N N . LEU A 1 89 ? 17.737 5.335 -33.037 1.00 66.19 89 LEU A N 1
ATOM 686 C CA . LEU A 1 89 ? 18.637 6.424 -32.637 1.00 66.19 89 LEU A CA 1
ATOM 687 C C . LEU A 1 89 ? 20.084 5.938 -32.484 1.00 66.19 89 LEU A C 1
ATOM 689 O O . LEU A 1 89 ? 21.003 6.594 -32.970 1.00 66.19 89 LEU A O 1
ATOM 693 N N . ARG A 1 90 ? 20.295 4.769 -31.870 1.00 67.38 90 ARG A N 1
ATOM 694 C CA . ARG A 1 90 ? 21.625 4.167 -31.715 1.00 67.38 90 ARG A CA 1
ATOM 695 C C . ARG A 1 90 ? 22.254 3.820 -33.060 1.00 67.38 90 ARG A C 1
ATOM 697 O O . ARG A 1 90 ? 23.421 4.135 -33.263 1.00 67.38 90 ARG A O 1
ATOM 704 N N . ALA A 1 91 ? 21.497 3.200 -33.965 1.00 70.12 91 ALA A N 1
ATOM 705 C CA . ALA A 1 91 ? 21.984 2.860 -35.301 1.00 70.12 91 ALA A CA 1
ATOM 706 C C . ALA A 1 91 ? 22.482 4.109 -36.045 1.00 70.12 91 ALA A C 1
ATOM 708 O O . ALA A 1 91 ? 23.570 4.093 -36.607 1.00 70.12 91 ALA A O 1
ATOM 709 N N . LYS A 1 92 ? 21.749 5.226 -35.942 1.00 66.50 92 LYS A N 1
ATOM 710 C CA . LYS A 1 92 ? 22.163 6.511 -36.526 1.00 66.50 92 LYS A CA 1
ATOM 711 C C . LYS A 1 92 ? 23.454 7.078 -35.926 1.00 66.50 92 LYS A C 1
ATOM 713 O O . LYS A 1 92 ? 24.227 7.662 -36.671 1.00 66.50 92 LYS A O 1
ATOM 718 N N . ILE A 1 93 ? 23.683 6.914 -34.620 1.00 62.25 93 ILE A N 1
ATOM 719 C CA . ILE A 1 93 ? 24.910 7.369 -33.933 1.00 62.25 93 ILE A CA 1
ATOM 720 C C . ILE A 1 93 ? 26.119 6.507 -34.328 1.00 62.25 93 ILE A C 1
ATOM 722 O O . ILE A 1 93 ? 27.214 7.019 -34.539 1.00 62.25 93 ILE A O 1
ATOM 726 N N . VAL A 1 94 ? 25.929 5.189 -34.436 1.00 66.56 94 VAL A N 1
ATOM 727 C CA . VAL A 1 94 ? 26.999 4.261 -34.834 1.00 66.56 94 VAL A CA 1
ATOM 728 C C . VAL A 1 94 ? 27.395 4.481 -36.295 1.00 66.56 94 VAL A C 1
ATOM 730 O O . VAL A 1 94 ? 28.586 4.564 -36.589 1.00 66.56 94 VAL A O 1
ATOM 733 N N . ASP A 1 95 ? 26.417 4.642 -37.191 1.00 66.38 95 ASP A N 1
ATOM 734 C CA . ASP A 1 95 ? 26.667 4.886 -38.617 1.00 66.38 95 ASP A CA 1
ATOM 735 C C . ASP A 1 95 ? 27.321 6.250 -38.886 1.00 66.38 95 ASP A C 1
ATOM 737 O O . ASP A 1 95 ? 28.029 6.402 -39.882 1.00 66.38 95 ASP A O 1
ATOM 741 N N . SER A 1 96 ? 27.131 7.247 -38.013 1.00 62.38 96 SER A N 1
ATOM 742 C CA . SER A 1 96 ? 27.756 8.565 -38.173 1.00 62.38 96 SER A CA 1
ATOM 743 C C . SER A 1 96 ? 29.214 8.626 -37.700 1.00 62.38 96 SER A C 1
ATOM 745 O O . SER A 1 96 ? 29.874 9.632 -37.950 1.00 62.38 96 SER A O 1
ATOM 747 N N . GLY A 1 97 ? 29.730 7.588 -37.022 1.00 57.69 97 GLY A N 1
ATOM 748 C CA . GLY A 1 97 ? 31.081 7.587 -36.435 1.00 57.69 97 GLY A CA 1
ATOM 749 C C . GLY A 1 97 ? 31.293 8.660 -35.355 1.00 57.69 97 GLY A C 1
ATOM 750 O O . GLY A 1 97 ? 32.426 8.950 -34.975 1.00 57.69 97 GLY A O 1
ATOM 751 N N . ASP A 1 98 ? 30.200 9.253 -34.882 1.00 60.28 98 ASP A N 1
ATOM 752 C CA . ASP A 1 98 ? 30.164 10.402 -33.983 1.00 60.28 98 ASP A CA 1
ATOM 753 C C . ASP A 1 98 ? 29.909 9.865 -32.563 1.00 60.28 98 ASP A C 1
ATOM 755 O O . ASP A 1 98 ? 29.029 9.012 -32.411 1.00 60.28 98 ASP A O 1
ATOM 759 N N . PRO A 1 99 ? 30.623 10.293 -31.503 1.00 55.53 99 PRO A N 1
ATOM 760 C CA . PRO A 1 99 ? 30.441 9.789 -30.130 1.00 55.53 99 PRO A CA 1
ATOM 761 C C . PRO A 1 99 ? 29.077 10.132 -29.476 1.00 55.53 99 PRO A C 1
ATOM 763 O O . PRO A 1 99 ? 28.939 10.163 -28.252 1.00 55.53 99 PRO A O 1
ATOM 766 N N . GLY A 1 100 ? 28.036 10.355 -30.280 1.00 56.88 100 GLY A N 1
ATOM 767 C CA . GLY A 1 100 ? 26.749 10.897 -29.879 1.00 56.88 100 GLY A CA 1
ATOM 768 C C . GLY A 1 100 ? 26.856 12.383 -29.516 1.00 56.88 100 GLY A C 1
ATOM 769 O O . GLY A 1 100 ? 27.942 12.870 -29.204 1.00 56.88 100 GLY A O 1
ATOM 770 N N . PRO A 1 101 ? 25.731 13.117 -29.496 1.00 55.53 101 PRO A N 1
ATOM 771 C CA . PRO A 1 101 ? 25.719 14.557 -29.211 1.00 55.53 101 PRO A CA 1
ATOM 772 C C . PRO A 1 101 ? 26.304 14.942 -27.834 1.00 55.53 101 PRO A C 1
ATOM 774 O O . PRO A 1 101 ? 26.647 16.102 -27.628 1.00 55.53 101 PRO A O 1
ATOM 777 N N . ASP A 1 102 ? 26.479 13.970 -26.929 1.00 60.59 102 ASP A N 1
ATOM 778 C CA . ASP A 1 102 ? 26.904 14.175 -25.540 1.00 60.59 102 ASP A CA 1
ATOM 779 C C . ASP A 1 102 ? 28.208 13.430 -25.161 1.00 60.59 102 ASP A C 1
ATOM 781 O O . ASP A 1 102 ? 28.594 13.442 -23.993 1.00 60.59 102 ASP A O 1
ATOM 785 N N . GLY A 1 103 ? 28.872 12.723 -26.089 1.00 63.59 103 GLY A N 1
ATOM 786 C CA . GLY A 1 103 ? 30.100 11.964 -25.786 1.00 63.59 103 GLY A CA 1
ATOM 787 C C . GLY A 1 103 ? 29.909 10.692 -24.940 1.00 63.59 103 GLY A C 1
ATOM 788 O O . GLY A 1 103 ? 30.863 10.221 -24.319 1.00 63.59 103 GLY A O 1
ATOM 789 N N . ARG A 1 104 ? 28.689 10.141 -24.874 1.00 65.94 104 ARG A N 1
ATOM 790 C CA . ARG A 1 104 ? 28.360 8.972 -24.035 1.00 65.94 104 ARG A CA 1
ATOM 791 C C . ARG A 1 104 ? 28.811 7.666 -24.686 1.00 65.94 104 ARG A C 1
ATOM 793 O O . ARG A 1 104 ? 28.570 7.421 -25.866 1.00 65.94 104 ARG A O 1
ATOM 800 N N . SER A 1 105 ? 29.402 6.786 -23.888 1.00 69.81 105 SER A N 1
ATOM 801 C CA . SER A 1 105 ? 29.825 5.451 -24.306 1.00 69.81 105 SER A CA 1
ATOM 802 C C . SER A 1 105 ? 28.637 4.556 -24.718 1.00 69.81 105 SER A C 1
ATOM 804 O O . SER A 1 105 ? 27.509 4.738 -24.244 1.00 69.81 105 SER A O 1
ATOM 806 N N . PRO A 1 106 ? 28.866 3.518 -25.548 1.00 67.12 106 PRO A N 1
ATOM 807 C CA . PRO A 1 106 ? 27.841 2.529 -25.892 1.00 67.12 106 PRO A CA 1
ATOM 808 C C . PRO A 1 106 ? 27.196 1.846 -24.675 1.00 67.12 106 PRO A C 1
ATOM 810 O O . PRO A 1 106 ? 26.018 1.494 -24.721 1.00 67.12 106 PRO A O 1
ATOM 813 N N . GLU A 1 107 ? 27.943 1.680 -23.581 1.00 67.81 107 GLU A N 1
ATOM 814 C CA . GLU A 1 107 ? 27.434 1.127 -22.321 1.00 67.81 107 GLU A CA 1
ATOM 815 C C . GLU A 1 107 ? 26.478 2.092 -21.611 1.00 67.81 107 GLU A C 1
ATOM 817 O O . GLU A 1 107 ? 25.450 1.669 -21.084 1.00 67.81 107 GLU A O 1
ATOM 822 N N . GLU A 1 108 ? 26.766 3.394 -21.617 1.00 66.56 108 GLU A N 1
ATOM 823 C CA . GLU A 1 108 ? 25.875 4.417 -21.056 1.00 66.56 108 GLU A CA 1
ATOM 824 C C . GLU A 1 108 ? 24.590 4.557 -21.870 1.00 66.56 108 GLU A C 1
ATOM 826 O O . GLU A 1 108 ? 23.510 4.699 -21.295 1.00 66.56 108 GLU A O 1
ATOM 831 N N . LEU A 1 109 ? 24.684 4.452 -23.198 1.00 66.88 109 LEU A N 1
ATOM 832 C CA . LEU A 1 109 ? 23.518 4.399 -24.079 1.00 66.88 109 LEU A CA 1
ATOM 833 C C . LEU A 1 109 ? 22.681 3.139 -23.830 1.00 66.88 109 LEU A C 1
ATOM 835 O O . LEU A 1 109 ? 21.456 3.229 -23.775 1.00 66.88 109 LEU A O 1
ATOM 839 N N . GLN A 1 110 ? 23.320 1.985 -23.607 1.00 65.94 110 GLN A N 1
ATOM 840 C CA . GLN A 1 110 ? 22.622 0.756 -23.225 1.00 65.94 110 GLN A CA 1
ATOM 841 C C . GLN A 1 110 ? 21.923 0.909 -21.867 1.00 65.94 110 GLN A C 1
ATOM 843 O O . GLN A 1 110 ? 20.751 0.573 -21.748 1.00 65.94 110 GLN A O 1
ATOM 848 N N . ARG A 1 111 ? 22.585 1.491 -20.860 1.00 67.81 111 ARG A N 1
ATOM 849 C CA . ARG A 1 111 ? 21.968 1.761 -19.548 1.00 67.81 111 ARG A CA 1
ATOM 850 C C . ARG A 1 111 ? 20.806 2.745 -19.644 1.00 67.81 111 ARG A C 1
ATOM 852 O O . ARG A 1 111 ? 19.809 2.576 -18.948 1.00 67.81 111 ARG A O 1
ATOM 859 N N . LEU A 1 112 ? 20.918 3.768 -20.489 1.00 66.88 112 LEU A N 1
ATOM 860 C CA . LEU A 1 112 ? 19.842 4.728 -20.721 1.00 66.88 112 LEU A CA 1
ATOM 861 C C . LEU A 1 112 ? 18.657 4.064 -21.425 1.00 66.88 112 LEU A C 1
ATOM 863 O O . LEU A 1 112 ? 17.523 4.266 -21.002 1.00 66.88 112 LEU A O 1
ATOM 867 N N . ARG A 1 113 ? 18.913 3.228 -22.437 1.00 66.44 113 ARG A N 1
ATOM 868 C CA . ARG A 1 113 ? 17.893 2.397 -23.088 1.00 66.44 113 ARG A CA 1
ATOM 869 C C . ARG A 1 113 ? 17.180 1.522 -22.072 1.00 66.44 113 ARG A C 1
ATOM 871 O O . ARG A 1 113 ? 15.953 1.530 -22.000 1.00 66.44 113 ARG A O 1
ATOM 878 N N . ASP A 1 114 ? 17.951 0.803 -21.268 1.00 66.44 114 ASP A N 1
ATOM 879 C CA . ASP A 1 114 ? 17.413 -0.073 -20.243 1.00 66.44 114 ASP A CA 1
ATOM 880 C C . ASP A 1 114 ? 16.637 0.728 -19.200 1.00 66.44 114 ASP A C 1
ATOM 882 O O . ASP A 1 114 ? 15.672 0.209 -18.682 1.00 66.44 114 ASP A O 1
ATOM 886 N N . ARG A 1 115 ? 16.996 1.979 -18.892 1.00 67.31 115 ARG A N 1
ATOM 887 C CA . ARG A 1 115 ? 16.248 2.820 -17.944 1.00 67.31 115 ARG A CA 1
ATOM 888 C C . ARG A 1 115 ? 14.965 3.400 -18.542 1.00 67.31 115 ARG A C 1
ATOM 890 O O . ARG A 1 115 ? 13.969 3.473 -17.840 1.00 67.31 115 ARG A O 1
ATOM 897 N N . LEU A 1 116 ? 14.991 3.820 -19.806 1.00 65.31 116 LEU A N 1
ATOM 898 C CA . LEU A 1 116 ? 13.853 4.453 -20.480 1.00 65.31 116 LEU A CA 1
ATOM 899 C C . LEU A 1 116 ? 12.795 3.441 -20.923 1.00 65.31 116 LEU A C 1
ATOM 901 O O . LEU A 1 116 ? 11.613 3.744 -20.866 1.00 65.31 116 LEU A O 1
ATOM 905 N N . SER A 1 117 ? 13.205 2.238 -21.328 1.00 61.00 117 SER A N 1
ATOM 906 C CA . SER A 1 117 ? 12.286 1.163 -21.741 1.00 61.00 117 SER A CA 1
ATOM 907 C C . SER A 1 117 ? 11.499 0.534 -20.590 1.00 61.00 117 SER A C 1
ATOM 909 O O . SER A 1 117 ? 10.582 -0.247 -20.835 1.00 61.00 117 SER A O 1
ATOM 911 N N . ARG A 1 118 ? 11.862 0.859 -19.347 1.00 67.69 118 ARG A N 1
ATOM 912 C CA . ARG A 1 118 ? 11.238 0.342 -18.133 1.00 67.69 118 ARG A CA 1
ATOM 913 C C . ARG A 1 118 ? 10.044 1.204 -17.772 1.00 67.69 118 ARG A C 1
ATOM 915 O O . ARG A 1 118 ? 10.212 2.290 -17.219 1.00 67.69 118 ARG A O 1
ATOM 922 N N . LEU A 1 119 ? 8.851 0.698 -18.059 1.00 70.50 119 LEU A N 1
ATOM 923 C CA . LEU A 1 119 ? 7.629 1.264 -17.517 1.00 70.50 119 LEU A CA 1
ATOM 924 C C . LEU A 1 119 ? 7.267 0.515 -16.241 1.00 70.50 119 LEU A C 1
ATOM 926 O O . LEU A 1 119 ? 7.435 -0.701 -16.138 1.00 70.50 119 LEU A O 1
ATOM 930 N N . ASP A 1 120 ? 6.777 1.266 -15.265 1.00 74.69 120 ASP A N 1
ATOM 931 C CA . ASP A 1 120 ? 6.338 0.711 -13.995 1.00 74.69 120 ASP A CA 1
ATOM 932 C C . ASP A 1 120 ? 4.936 1.199 -13.617 1.00 74.69 120 ASP A C 1
ATOM 934 O O . ASP A 1 120 ? 4.749 1.896 -12.620 1.00 74.69 120 ASP A O 1
ATOM 938 N N . PRO A 1 121 ? 3.920 0.904 -14.448 1.00 82.88 121 PRO A N 1
ATOM 939 C CA . PRO A 1 121 ? 2.571 1.294 -14.116 1.00 82.88 121 PRO A CA 1
ATOM 940 C C . PRO A 1 121 ? 2.069 0.456 -12.948 1.00 82.88 121 PRO A C 1
ATOM 942 O O . PRO A 1 121 ? 1.836 -0.748 -13.062 1.00 82.88 121 PRO A O 1
ATOM 945 N N . GLY A 1 122 ? 1.832 1.118 -11.819 1.00 89.31 122 GLY A N 1
ATOM 946 C CA . GLY A 1 122 ? 1.143 0.484 -10.715 1.00 89.31 122 GLY A CA 1
ATOM 947 C C . GLY A 1 122 ? -0.277 0.085 -11.125 1.00 89.31 122 GLY A C 1
ATOM 948 O O . GLY A 1 122 ? -1.039 0.911 -11.625 1.00 89.31 122 GLY A O 1
ATOM 949 N N . LEU A 1 123 ? -0.670 -1.158 -10.863 1.00 93.06 123 LEU A N 1
ATOM 950 C CA . LEU A 1 123 ? -2.036 -1.643 -11.055 1.00 93.06 123 LEU A CA 1
ATOM 951 C C . LEU A 1 123 ? -2.396 -2.617 -9.934 1.00 93.06 123 LEU A C 1
ATOM 953 O O . LEU A 1 123 ? -1.672 -3.581 -9.701 1.00 93.06 123 LEU A O 1
ATOM 957 N N . VAL A 1 124 ? -3.557 -2.410 -9.310 1.00 95.44 124 VAL A N 1
ATOM 958 C CA . VAL A 1 124 ? -4.243 -3.467 -8.548 1.00 95.44 124 VAL A CA 1
ATOM 959 C C . VAL A 1 124 ? -5.302 -4.092 -9.449 1.00 95.44 124 VAL A C 1
ATOM 961 O O . VAL A 1 124 ? -6.144 -3.371 -9.988 1.00 95.44 124 VAL A O 1
ATOM 964 N N . HIS A 1 125 ? -5.262 -5.411 -9.638 1.00 94.81 125 HIS A N 1
ATOM 965 C CA . HIS A 1 125 ? -6.151 -6.091 -10.581 1.00 94.81 125 HIS A CA 1
ATOM 966 C C . HIS A 1 125 ? -7.632 -5.968 -10.179 1.00 94.81 125 HIS A C 1
ATOM 968 O O . HIS A 1 125 ? -7.974 -6.014 -8.997 1.00 94.81 125 HIS A O 1
ATOM 974 N N . ASN A 1 126 ? -8.530 -5.856 -11.164 1.00 94.56 126 ASN A N 1
ATOM 975 C CA . ASN A 1 126 ? -9.968 -5.666 -10.922 1.00 94.56 126 ASN A CA 1
ATOM 976 C C . ASN A 1 126 ? -10.594 -6.796 -10.101 1.00 94.56 126 ASN A C 1
ATOM 978 O O . ASN A 1 126 ? -11.475 -6.533 -9.288 1.00 94.56 126 ASN A O 1
ATOM 982 N N . GLU A 1 127 ? -10.123 -8.025 -10.286 1.00 96.00 127 GLU A N 1
ATOM 983 C CA . GLU A 1 127 ? -10.621 -9.175 -9.533 1.00 96.00 127 GLU A CA 1
ATOM 984 C C . GLU A 1 127 ? -10.285 -9.069 -8.031 1.00 96.00 127 GLU A C 1
ATOM 986 O O . GLU A 1 127 ? -11.146 -9.291 -7.180 1.00 96.00 127 GLU A O 1
ATOM 991 N N . ASP A 1 128 ? -9.094 -8.577 -7.672 1.00 96.81 128 ASP A N 1
ATOM 992 C CA . ASP A 1 128 ? -8.768 -8.302 -6.265 1.00 96.81 128 ASP A CA 1
ATOM 993 C C . ASP A 1 128 ? -9.620 -7.159 -5.705 1.00 96.81 128 ASP A C 1
ATOM 995 O O . ASP A 1 128 ? -10.052 -7.214 -4.553 1.00 96.81 128 ASP A O 1
ATOM 999 N N . LEU A 1 129 ? -9.910 -6.137 -6.521 1.00 97.06 129 LEU A N 1
ATOM 1000 C CA . LEU A 1 129 ? -10.814 -5.053 -6.128 1.00 97.06 129 LEU A CA 1
ATOM 1001 C C . LEU A 1 129 ? -12.252 -5.547 -5.935 1.00 97.06 129 LEU A C 1
ATOM 1003 O O . LEU A 1 129 ? -12.942 -5.071 -5.035 1.00 97.06 129 LEU A O 1
ATOM 1007 N N . SER A 1 130 ? -12.707 -6.493 -6.755 1.00 96.50 130 SER A N 1
ATOM 1008 C CA . SER A 1 130 ? -14.011 -7.146 -6.617 1.00 96.50 130 SER A CA 1
ATOM 1009 C C . SER A 1 130 ? -14.101 -7.898 -5.287 1.00 96.50 130 SER A C 1
ATOM 1011 O O . SER A 1 130 ? -14.996 -7.636 -4.477 1.00 96.50 130 SER A O 1
ATOM 1013 N N . ARG A 1 131 ? -13.098 -8.736 -4.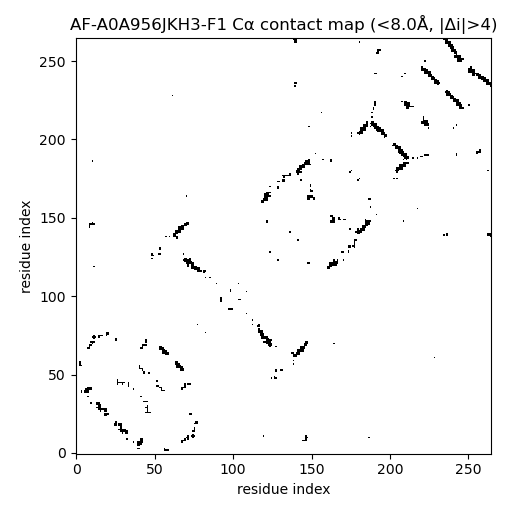991 1.00 96.06 131 ARG A N 1
ATOM 1014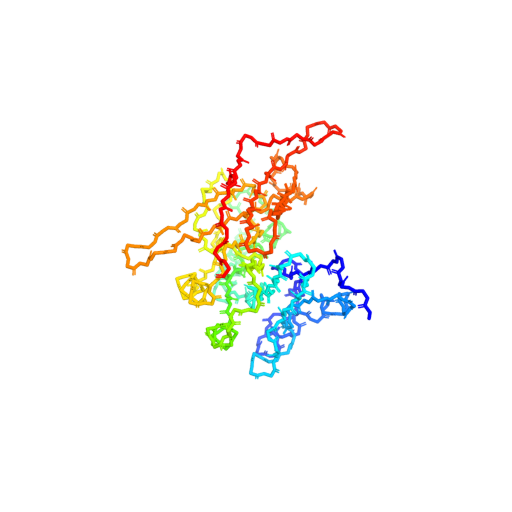 C CA . ARG A 1 131 ? -12.985 -9.465 -3.716 1.00 96.06 131 ARG A CA 1
ATOM 1015 C C . ARG A 1 131 ? -12.905 -8.531 -2.512 1.00 96.06 131 ARG A C 1
ATOM 1017 O O . ARG A 1 131 ? -13.500 -8.820 -1.476 1.00 96.06 131 ARG A O 1
ATOM 1024 N N . LEU A 1 132 ? -12.193 -7.412 -2.642 1.00 96.38 132 LEU A N 1
ATOM 1025 C CA . LEU A 1 132 ? -12.088 -6.398 -1.597 1.00 96.38 132 LEU A CA 1
ATOM 1026 C C . LEU A 1 132 ? -13.451 -5.757 -1.296 1.00 96.38 132 LEU A C 1
ATOM 1028 O O . LEU A 1 132 ? -13.845 -5.701 -0.132 1.00 96.38 132 LEU A O 1
ATOM 1032 N N . ARG A 1 133 ? -14.196 -5.329 -2.327 1.00 94.19 133 ARG A N 1
ATOM 1033 C CA . ARG A 1 133 ? -15.530 -4.714 -2.170 1.00 94.19 133 ARG A CA 1
ATOM 1034 C C . ARG A 1 133 ? -16.549 -5.661 -1.542 1.00 94.19 133 ARG A C 1
ATOM 1036 O O . ARG A 1 133 ? -17.371 -5.226 -0.745 1.00 94.19 133 ARG A O 1
ATOM 1043 N N . GLY A 1 134 ? -16.492 -6.949 -1.876 1.00 87.50 134 GLY A N 1
ATOM 1044 C CA . GLY A 1 134 ? -17.396 -7.961 -1.322 1.00 87.50 134 GLY A CA 1
ATOM 1045 C C . GLY A 1 134 ? -17.123 -8.332 0.141 1.00 87.50 134 GLY A C 1
ATOM 1046 O O . GLY A 1 134 ? -17.836 -9.163 0.705 1.00 87.50 134 GLY A O 1
ATOM 1047 N N . ARG A 1 135 ? -16.084 -7.768 0.772 1.00 89.19 135 ARG A N 1
ATOM 1048 C CA . ARG A 1 135 ? -15.596 -8.236 2.070 1.00 89.19 135 ARG A CA 1
ATOM 1049 C C . ARG A 1 135 ? -16.167 -7.440 3.242 1.00 89.19 135 ARG A C 1
ATOM 1051 O O . ARG A 1 135 ? -15.747 -6.313 3.513 1.00 89.19 135 ARG A O 1
ATOM 1058 N N . ALA A 1 136 ? -17.008 -8.099 4.038 1.00 88.19 136 ALA A N 1
ATOM 1059 C CA . ALA A 1 136 ? -17.472 -7.574 5.321 1.00 88.19 136 ALA A CA 1
ATOM 1060 C C . ALA A 1 136 ? -16.298 -7.205 6.247 1.00 88.19 136 ALA A C 1
ATOM 1062 O O . ALA A 1 136 ? -15.271 -7.897 6.282 1.00 88.19 136 ALA A O 1
ATOM 1063 N N . LYS A 1 137 ? -16.444 -6.105 6.991 1.00 87.81 137 LYS A N 1
ATOM 1064 C CA . LYS A 1 137 ? -15.483 -5.672 8.011 1.00 87.81 137 LYS A CA 1
ATOM 1065 C C . LYS A 1 137 ? -15.458 -6.694 9.152 1.00 87.81 137 LYS A C 1
ATOM 1067 O O . LYS A 1 137 ? -16.504 -7.022 9.698 1.00 87.81 137 LYS A O 1
ATOM 1072 N N . LYS A 1 138 ? -14.276 -7.245 9.455 1.00 86.88 138 LYS A N 1
ATOM 1073 C CA . LYS A 1 138 ? -14.091 -8.268 10.506 1.00 86.88 138 LYS A CA 1
ATOM 1074 C C . LYS A 1 138 ? -13.517 -7.709 11.802 1.00 86.88 138 LYS A C 1
ATOM 1076 O O . LYS A 1 138 ? -13.605 -8.370 12.827 1.00 86.88 138 LYS A O 1
ATOM 1081 N N . GLN A 1 139 ? -12.861 -6.557 11.719 1.00 90.56 139 GLN A N 1
ATOM 1082 C CA . GLN A 1 139 ? -12.110 -5.949 12.806 1.00 90.56 139 GLN A CA 1
ATOM 1083 C C . GLN A 1 139 ? -12.337 -4.440 12.816 1.00 90.56 139 GLN A C 1
ATOM 1085 O O . GLN A 1 139 ? -12.494 -3.882 11.725 1.00 90.56 139 GLN A O 1
ATOM 1090 N N . PRO A 1 140 ? -12.307 -3.786 13.991 1.00 91.62 140 PRO A N 1
ATOM 1091 C CA . PRO A 1 140 ? -12.448 -2.340 14.109 1.00 91.62 140 PRO A CA 1
ATOM 1092 C C . PRO A 1 140 ? -11.467 -1.570 13.230 1.00 91.62 140 PRO A C 1
ATOM 1094 O O . PRO A 1 140 ? -11.890 -0.664 12.527 1.00 91.62 140 PRO A O 1
ATOM 1097 N N . LEU A 1 141 ? -10.192 -1.960 13.178 1.00 94.06 141 LEU A N 1
ATOM 1098 C CA . LEU A 1 141 ? -9.190 -1.324 12.324 1.00 94.06 141 LEU A CA 1
ATOM 1099 C C . LEU A 1 141 ? -8.874 -2.170 11.094 1.00 94.06 141 LEU A C 1
ATOM 1101 O O . LEU A 1 141 ? -8.485 -3.334 11.210 1.00 94.06 141 LEU A O 1
ATOM 1105 N N . ARG A 1 142 ? -8.959 -1.558 9.909 1.00 96.69 142 ARG A N 1
ATOM 1106 C CA . ARG A 1 142 ? -8.539 -2.183 8.651 1.00 96.69 142 ARG A CA 1
ATOM 1107 C C . ARG A 1 142 ? -7.445 -1.366 7.966 1.00 96.69 142 ARG A C 1
ATOM 1109 O O . ARG A 1 142 ? -7.654 -0.210 7.596 1.00 96.69 142 ARG A O 1
ATOM 1116 N N . ILE A 1 143 ? -6.289 -1.994 7.762 1.00 98.06 143 ILE A N 1
ATOM 1117 C CA . ILE A 1 143 ? -5.131 -1.417 7.070 1.00 98.06 143 ILE A CA 1
ATOM 1118 C C . ILE A 1 143 ? -4.965 -2.104 5.715 1.00 98.06 143 ILE A C 1
ATOM 1120 O O . ILE A 1 143 ? -4.937 -3.329 5.648 1.00 98.06 143 ILE A O 1
ATOM 1124 N N . ALA A 1 144 ? -4.812 -1.336 4.640 1.00 98.50 144 ALA A N 1
ATOM 1125 C CA . ALA A 1 144 ? -4.388 -1.861 3.345 1.00 98.50 144 ALA A CA 1
ATOM 1126 C C . ALA A 1 144 ? -2.913 -1.545 3.096 1.00 98.50 144 ALA A C 1
ATOM 1128 O O . ALA A 1 144 ? -2.458 -0.443 3.388 1.00 98.50 144 ALA A O 1
ATOM 1129 N N . VAL A 1 145 ? -2.175 -2.494 2.531 1.00 98.56 145 VAL A N 1
ATOM 1130 C CA . VAL A 1 145 ? -0.753 -2.350 2.206 1.00 98.56 145 VAL A CA 1
ATOM 1131 C C . VAL A 1 145 ? -0.553 -2.673 0.736 1.00 98.56 145 VAL A C 1
ATOM 1133 O O . VAL A 1 145 ? -0.996 -3.719 0.264 1.00 98.56 145 VAL A O 1
ATOM 1136 N N . LEU A 1 146 ? 0.117 -1.780 0.017 1.00 98.00 146 LEU A N 1
ATOM 1137 C CA . LEU A 1 146 ? 0.510 -1.954 -1.378 1.00 98.00 146 LEU A CA 1
ATOM 1138 C C . LEU A 1 146 ? 1.875 -1.302 -1.632 1.00 98.00 146 LEU A C 1
ATOM 1140 O O . LEU A 1 146 ? 2.383 -0.603 -0.768 1.00 98.00 146 LEU A O 1
ATOM 1144 N N . HIS A 1 147 ? 2.495 -1.503 -2.794 1.00 95.94 147 HIS A N 1
ATOM 1145 C CA . HIS A 1 147 ? 3.773 -0.843 -3.102 1.00 95.94 147 HIS A CA 1
ATOM 1146 C C . HIS A 1 147 ? 3.583 0.545 -3.717 1.00 95.94 147 HIS A C 1
ATOM 1148 O O . HIS A 1 147 ? 4.184 1.512 -3.255 1.00 95.94 147 HIS A O 1
ATOM 1154 N N . HIS A 1 148 ? 2.734 0.656 -4.739 1.00 94.25 148 HIS A N 1
ATOM 1155 C CA . HIS A 1 148 ? 2.567 1.887 -5.512 1.00 94.25 148 HIS A CA 1
ATOM 1156 C C . HIS A 1 148 ? 1.648 2.902 -4.810 1.00 94.25 148 HIS A C 1
ATOM 1158 O O . HIS A 1 148 ? 0.670 2.501 -4.175 1.00 94.25 148 HIS A O 1
ATOM 1164 N N . PRO A 1 149 ? 1.904 4.216 -4.950 1.00 94.06 149 PRO A N 1
ATOM 1165 C CA . PRO A 1 149 ? 1.058 5.250 -4.377 1.00 94.06 149 PRO A CA 1
ATOM 1166 C C . PRO A 1 149 ? -0.372 5.206 -4.911 1.00 94.06 149 PRO A C 1
ATOM 1168 O O . PRO A 1 149 ? -0.613 5.120 -6.118 1.00 94.06 149 PRO A O 1
ATOM 1171 N N . VAL A 1 150 ? -1.332 5.341 -3.993 1.00 94.94 150 VAL A N 1
ATOM 1172 C CA . VAL A 1 150 ? -2.747 5.575 -4.327 1.00 94.94 150 VAL A CA 1
ATOM 1173 C C . VAL A 1 150 ? -3.018 7.044 -4.658 1.00 94.94 150 VAL A C 1
ATOM 1175 O O . VAL A 1 150 ? -4.043 7.358 -5.259 1.00 94.94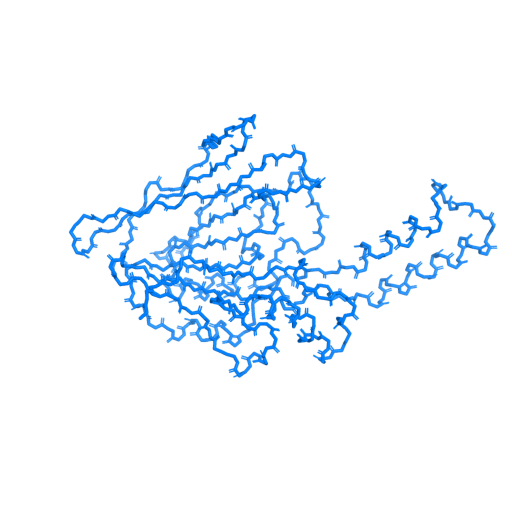 150 VAL A O 1
ATOM 1178 N N . SER A 1 151 ? -2.109 7.946 -4.290 1.00 92.25 151 SER A N 1
ATOM 1179 C CA . SER A 1 151 ? -2.252 9.392 -4.464 1.00 92.25 151 SER A CA 1
ATOM 1180 C C . SER A 1 151 ? -1.038 9.988 -5.157 1.00 92.25 151 SER A C 1
ATOM 1182 O O . SER A 1 151 ? 0.072 9.495 -4.948 1.00 92.25 151 SER A O 1
ATOM 1184 N N . PRO A 1 152 ? -1.218 11.069 -5.934 1.00 86.25 152 PRO A N 1
ATOM 1185 C CA . PRO A 1 152 ? -0.095 11.863 -6.403 1.00 86.25 152 PRO A CA 1
ATOM 1186 C C . PRO A 1 152 ? 0.700 12.378 -5.202 1.00 86.25 152 PRO A C 1
ATOM 1188 O O . PRO A 1 152 ? 0.145 13.045 -4.328 1.00 86.25 152 PRO A O 1
ATOM 1191 N N . LEU A 1 153 ? 1.992 12.065 -5.157 1.00 81.19 153 LEU A N 1
ATOM 1192 C CA . LEU A 1 153 ? 2.899 12.614 -4.155 1.00 81.19 153 LEU A CA 1
ATOM 1193 C C . LEU A 1 153 ? 3.588 13.862 -4.721 1.00 81.19 153 LEU A C 1
ATOM 1195 O O . LEU A 1 153 ? 3.853 13.904 -5.926 1.00 81.19 153 LEU A O 1
ATOM 1199 N N . PRO A 1 154 ? 3.912 14.868 -3.889 1.00 70.25 154 PRO A N 1
ATOM 1200 C CA . PRO A 1 154 ? 4.763 15.972 -4.312 1.00 70.25 154 PRO A CA 1
ATOM 1201 C C . PRO A 1 154 ? 6.102 15.408 -4.804 1.00 70.25 154 PRO A C 1
ATOM 1203 O O . PRO A 1 154 ? 6.877 14.862 -4.019 1.00 70.25 154 PRO A O 1
ATOM 1206 N N . ALA A 1 155 ? 6.358 15.489 -6.109 1.00 57.75 155 ALA A N 1
ATOM 1207 C CA . ALA A 1 155 ? 7.611 15.030 -6.688 1.00 57.75 155 ALA A CA 1
ATOM 1208 C C . ALA A 1 155 ? 8.699 16.059 -6.362 1.00 57.75 155 ALA A C 1
ATOM 1210 O O . ALA A 1 155 ? 8.738 17.129 -6.966 1.00 57.75 155 ALA A O 1
ATOM 1211 N N . THR A 1 156 ? 9.558 15.771 -5.385 1.00 53.06 156 THR A N 1
ATOM 1212 C CA . THR A 1 156 ? 10.706 16.636 -5.078 1.00 53.06 156 THR A CA 1
ATOM 1213 C C . THR A 1 156 ? 11.910 16.340 -5.974 1.00 53.06 156 THR A C 1
ATOM 1215 O O . THR A 1 156 ? 12.722 17.235 -6.188 1.00 53.06 156 THR A O 1
ATOM 1218 N N . THR A 1 157 ? 12.012 15.134 -6.548 1.00 48.03 157 THR A N 1
ATOM 1219 C CA . THR A 1 157 ? 13.236 14.707 -7.259 1.00 48.03 157 THR A CA 1
ATOM 1220 C C . THR A 1 157 ? 13.047 13.683 -8.385 1.00 48.03 157 THR A C 1
ATOM 1222 O O . THR A 1 157 ? 13.831 13.717 -9.330 1.00 48.03 157 THR A O 1
ATOM 1225 N N . ASP A 1 158 ? 12.018 12.826 -8.360 1.00 51.50 158 ASP A N 1
ATOM 1226 C CA . ASP A 1 158 ? 11.789 11.813 -9.406 1.00 51.50 158 ASP A CA 1
ATOM 1227 C C . ASP A 1 158 ? 10.516 12.105 -10.215 1.00 51.50 158 ASP A C 1
ATOM 1229 O O . ASP A 1 158 ? 9.395 11.809 -9.799 1.00 51.50 158 ASP A O 1
ATOM 1233 N N . VAL A 1 159 ? 10.693 12.664 -11.416 1.00 52.16 159 VAL A N 1
ATOM 1234 C CA . VAL A 1 159 ? 9.654 12.677 -12.458 1.00 52.16 159 VAL A CA 1
ATOM 1235 C C . VAL A 1 159 ? 9.793 11.381 -13.256 1.00 52.16 159 VAL A C 1
ATOM 1237 O O . VAL A 1 159 ? 10.319 11.366 -14.368 1.00 52.16 159 VAL A O 1
ATOM 1240 N N . ALA A 1 160 ? 9.389 10.264 -12.652 1.00 58.25 160 ALA A N 1
ATOM 1241 C CA . ALA A 1 160 ? 9.270 8.997 -13.361 1.00 58.25 160 ALA A CA 1
ATOM 1242 C C . ALA A 1 160 ? 7.887 8.915 -14.035 1.00 58.25 160 ALA A C 1
ATOM 1244 O O . ALA A 1 160 ? 6.879 9.248 -13.398 1.00 58.25 160 ALA A O 1
ATOM 1245 N N . PRO A 1 161 ? 7.795 8.479 -15.305 1.00 58.97 161 PRO A N 1
ATOM 1246 C CA . PRO A 1 161 ? 6.510 8.100 -15.874 1.00 58.97 161 PRO A CA 1
ATOM 1247 C C . PRO A 1 161 ? 5.912 6.976 -15.015 1.00 58.97 161 PRO A C 1
ATOM 1249 O O . PRO A 1 161 ? 6.593 5.999 -14.718 1.00 58.97 161 PRO A O 1
ATOM 1252 N N . TYR A 1 162 ? 4.647 7.134 -14.620 1.00 69.06 162 TYR A N 1
ATOM 1253 C CA . TYR A 1 162 ? 3.903 6.193 -13.771 1.00 69.06 162 TYR A CA 1
ATOM 1254 C C . TYR A 1 162 ? 4.365 6.077 -12.305 1.00 69.06 162 TYR A C 1
ATOM 1256 O O . TYR A 1 162 ? 4.465 4.988 -11.762 1.00 69.06 162 TYR A O 1
ATOM 1264 N N . SER A 1 163 ? 4.531 7.202 -11.607 1.00 77.12 163 SER A N 1
ATOM 1265 C CA . SER A 1 163 ? 4.845 7.242 -10.163 1.00 77.12 163 SER A CA 1
ATOM 1266 C C . SER A 1 163 ? 3.757 6.688 -9.219 1.00 77.12 163 SER A C 1
ATOM 1268 O O . SER A 1 163 ? 3.880 6.781 -7.998 1.00 77.12 163 SER A O 1
ATOM 1270 N N . GLY A 1 164 ? 2.658 6.155 -9.752 1.00 85.94 164 GLY A N 1
ATOM 1271 C CA . GLY A 1 164 ? 1.479 5.761 -8.991 1.00 85.94 164 GLY A CA 1
ATOM 1272 C C . GLY A 1 164 ? 0.597 4.768 -9.735 1.00 85.94 164 GLY A C 1
ATOM 1273 O O . GLY A 1 164 ? 0.908 4.313 -10.835 1.00 85.94 164 GLY A O 1
ATOM 1274 N N . LEU A 1 165 ? -0.531 4.432 -9.114 1.00 91.38 165 LEU A N 1
ATOM 1275 C CA . LEU A 1 165 ? -1.501 3.510 -9.695 1.00 91.38 165 LEU A CA 1
ATOM 1276 C C . LEU A 1 165 ? -2.249 4.122 -10.888 1.00 91.38 165 LEU A C 1
ATOM 1278 O O . LEU A 1 165 ? -2.910 5.153 -10.750 1.00 91.38 165 LEU A O 1
ATOM 1282 N N . ILE A 1 166 ? -2.278 3.418 -12.021 1.00 91.12 166 ILE A N 1
ATOM 1283 C CA . ILE A 1 166 ? -3.065 3.819 -13.199 1.00 91.12 166 ILE A CA 1
ATOM 1284 C C . ILE A 1 166 ? -4.575 3.757 -12.939 1.00 91.12 166 ILE A C 1
ATOM 1286 O O . ILE A 1 166 ? -5.348 4.483 -13.557 1.00 91.12 166 ILE A O 1
ATOM 1290 N N . ASN A 1 167 ? -5.006 2.917 -11.992 1.00 93.62 167 ASN A N 1
ATOM 1291 C CA . ASN A 1 167 ? -6.397 2.781 -11.567 1.00 93.62 167 ASN A CA 1
ATOM 1292 C C . ASN A 1 167 ? -6.646 3.299 -10.137 1.00 93.62 167 ASN A C 1
ATOM 1294 O O . ASN A 1 167 ? -7.579 2.842 -9.472 1.00 93.62 167 ASN A O 1
ATOM 1298 N N . ALA A 1 168 ? -5.853 4.273 -9.668 1.00 94.12 168 ALA A N 1
ATOM 1299 C CA . ALA A 1 168 ? -5.910 4.829 -8.310 1.00 94.12 168 ALA A CA 1
ATOM 1300 C C . ALA A 1 168 ? -7.331 5.161 -7.814 1.00 94.12 168 ALA A C 1
ATOM 1302 O O . ALA A 1 168 ? -7.679 4.841 -6.679 1.00 94.12 168 ALA A O 1
ATOM 1303 N N . GLY A 1 169 ? -8.177 5.761 -8.660 1.00 94.25 169 GLY A N 1
ATOM 1304 C CA . GLY A 1 169 ? -9.560 6.093 -8.299 1.00 94.25 169 GLY A CA 1
ATOM 1305 C C . GLY A 1 169 ? -10.416 4.861 -7.982 1.00 94.25 169 GLY A C 1
ATOM 1306 O O . GLY A 1 169 ? -11.125 4.837 -6.975 1.00 94.25 169 GLY A O 1
ATOM 1307 N N . ALA A 1 170 ? -10.302 3.804 -8.792 1.00 95.75 170 ALA A N 1
ATOM 1308 C CA . ALA A 1 170 ? -11.013 2.547 -8.563 1.00 95.75 170 ALA A CA 1
ATOM 1309 C C . ALA A 1 170 ? -10.518 1.842 -7.293 1.00 95.75 170 ALA A C 1
ATOM 1311 O O . ALA A 1 170 ? -11.332 1.310 -6.535 1.00 95.75 170 ALA A O 1
ATOM 1312 N N . VAL A 1 171 ? -9.204 1.886 -7.044 1.00 97.25 171 VAL A N 1
ATOM 1313 C CA . VAL A 1 171 ? -8.580 1.349 -5.828 1.00 97.25 171 VAL A CA 1
ATOM 1314 C C . VAL A 1 171 ? -9.083 2.094 -4.594 1.00 97.25 171 VAL A C 1
ATOM 1316 O O . VAL A 1 171 ? -9.591 1.462 -3.675 1.00 97.25 171 VAL A O 1
ATOM 1319 N N . LYS A 1 172 ? -9.039 3.431 -4.587 1.00 96.75 172 LYS A N 1
ATOM 1320 C CA . LYS A 1 172 ? -9.542 4.258 -3.4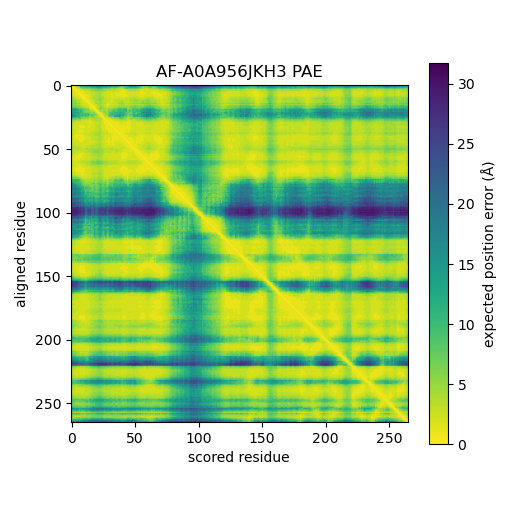78 1.00 96.75 172 LYS A CA 1
ATOM 1321 C C . LYS A 1 172 ? -11.018 4.014 -3.186 1.00 96.75 172 LYS A C 1
ATOM 1323 O O . LYS A 1 172 ? -11.375 3.841 -2.025 1.00 96.75 172 LYS A O 1
ATOM 1328 N N . SER A 1 173 ? -11.858 3.929 -4.221 1.00 95.12 173 SER A N 1
ATOM 1329 C CA . SER A 1 173 ? -13.267 3.565 -4.043 1.00 95.12 173 SER A CA 1
ATOM 1330 C C . SER A 1 173 ? -13.404 2.199 -3.375 1.00 95.12 173 SER A C 1
ATOM 1332 O O . SER A 1 173 ? -14.112 2.093 -2.384 1.00 95.12 173 SER A O 1
ATOM 1334 N N . ALA A 1 174 ? -12.699 1.173 -3.867 1.00 96.50 174 ALA A N 1
ATOM 1335 C CA . ALA A 1 174 ? -12.767 -0.171 -3.294 1.00 96.50 174 ALA A CA 1
ATOM 1336 C C . ALA A 1 174 ? -12.268 -0.223 -1.839 1.00 96.50 174 ALA A C 1
ATOM 1338 O O . ALA A 1 174 ? -12.863 -0.912 -1.018 1.00 96.50 174 ALA A O 1
ATOM 1339 N N . LEU A 1 175 ? -11.212 0.526 -1.503 1.00 96.62 175 LEU A N 1
ATOM 1340 C CA . LEU A 1 175 ? -10.698 0.658 -0.136 1.00 96.62 175 LEU A CA 1
ATOM 1341 C C . LEU A 1 175 ? -11.736 1.309 0.791 1.00 96.62 175 LEU A C 1
ATOM 1343 O O . LEU A 1 175 ? -11.982 0.805 1.886 1.00 96.62 175 LEU A O 1
ATOM 1347 N N . LEU A 1 176 ? -12.379 2.390 0.341 1.00 94.12 176 LEU A N 1
ATOM 1348 C CA . LEU A 1 176 ? -13.445 3.065 1.086 1.00 94.12 176 LEU A CA 1
ATOM 1349 C C . LEU A 1 176 ? -14.681 2.174 1.263 1.00 94.12 176 LEU A C 1
ATOM 1351 O O . LEU A 1 176 ? -15.211 2.104 2.371 1.00 94.12 176 LEU A O 1
ATOM 1355 N N . ASP A 1 177 ? -15.118 1.491 0.199 1.00 93.12 177 ASP A N 1
ATOM 1356 C CA . ASP A 1 177 ? -16.249 0.548 0.212 1.00 93.12 177 ASP A CA 1
ATOM 1357 C C . ASP A 1 177 ? -15.975 -0.612 1.180 1.00 93.12 177 ASP A C 1
ATOM 1359 O O . ASP A 1 177 ? -16.838 -1.007 1.959 1.00 93.12 177 ASP A O 1
ATOM 1363 N N . ALA A 1 178 ? -14.734 -1.104 1.194 1.00 94.25 178 ALA A N 1
ATOM 1364 C CA . ALA A 1 178 ? -14.269 -2.118 2.128 1.00 94.25 178 ALA A CA 1
ATOM 1365 C C . ALA A 1 178 ? -13.979 -1.561 3.529 1.00 94.25 178 ALA A C 1
ATOM 1367 O O . ALA A 1 178 ? -13.434 -2.268 4.369 1.00 94.25 178 ALA A O 1
ATOM 1368 N N . GLY A 1 179 ? -14.294 -0.306 3.825 1.00 94.00 179 GLY A N 1
ATOM 1369 C CA . GLY A 1 179 ? -14.141 0.226 5.169 1.00 94.00 179 GLY A CA 1
ATOM 1370 C C . GLY A 1 179 ? -12.690 0.338 5.659 1.00 94.00 179 GLY A C 1
ATOM 1371 O O . GLY A 1 179 ? -12.487 0.349 6.870 1.00 94.00 179 GLY A O 1
ATOM 1372 N N . VAL A 1 180 ? -11.701 0.406 4.759 1.00 96.25 180 VAL A N 1
ATOM 1373 C CA . VAL A 1 180 ? -10.281 0.611 5.099 1.00 96.25 180 VAL A CA 1
ATOM 1374 C C . VAL A 1 180 ? -10.095 1.983 5.742 1.00 96.25 180 VAL A C 1
ATOM 1376 O O . VAL A 1 180 ? -10.633 2.980 5.256 1.00 96.25 180 VAL A O 1
ATOM 1379 N N . ASP A 1 181 ? -9.324 2.029 6.826 1.00 95.88 181 ASP A N 1
ATOM 1380 C CA . ASP A 1 181 ? -9.102 3.243 7.613 1.00 95.88 181 ASP A CA 1
ATOM 1381 C C . ASP A 1 181 ? -7.718 3.856 7.346 1.00 95.88 181 ASP A C 1
ATOM 1383 O O . ASP A 1 181 ? -7.568 5.077 7.411 1.00 95.88 181 ASP A O 1
ATOM 1387 N N . LEU A 1 182 ? -6.723 3.025 7.005 1.00 97.88 182 LEU A N 1
ATOM 1388 C CA . LEU A 1 182 ? -5.345 3.432 6.712 1.00 97.88 182 LEU A CA 1
ATOM 1389 C C . LEU A 1 182 ? -4.764 2.641 5.530 1.00 97.88 182 LEU A C 1
ATOM 1391 O O . LEU A 1 182 ? -4.919 1.426 5.437 1.00 97.88 182 LEU A O 1
ATOM 1395 N N . VAL A 1 183 ? -4.052 3.332 4.647 1.00 98.38 183 VAL A N 1
ATOM 1396 C CA . VAL A 1 183 ? -3.343 2.775 3.493 1.00 98.38 183 VAL A CA 1
ATOM 1397 C C . VAL A 1 183 ? -1.852 3.015 3.662 1.00 98.38 183 VAL A C 1
ATOM 1399 O O . VAL A 1 183 ? -1.424 4.150 3.856 1.00 98.38 183 VAL A O 1
ATOM 1402 N N . LEU A 1 184 ? -1.059 1.958 3.550 1.00 98.06 184 LEU A N 1
ATOM 1403 C CA . LEU A 1 184 ? 0.396 2.007 3.577 1.00 98.06 184 LEU A CA 1
ATOM 1404 C C . LEU A 1 184 ? 0.935 1.747 2.176 1.00 98.06 184 LEU A C 1
ATOM 1406 O O . LEU A 1 184 ? 0.521 0.780 1.532 1.00 98.06 184 LEU A O 1
ATOM 1410 N N . HIS A 1 185 ? 1.869 2.578 1.719 1.00 95.88 185 HIS A N 1
ATOM 1411 C CA . HIS A 1 185 ? 2.582 2.303 0.476 1.00 95.88 185 HIS A CA 1
ATOM 1412 C C . HIS A 1 185 ? 4.043 2.742 0.482 1.00 95.88 185 HIS A C 1
ATOM 1414 O O . HIS A 1 185 ? 4.492 3.430 1.394 1.00 95.88 185 HIS A O 1
ATOM 1420 N N . GLY A 1 186 ? 4.791 2.325 -0.539 1.00 89.88 186 GLY A N 1
ATOM 1421 C CA . GLY A 1 186 ? 6.202 2.647 -0.738 1.00 89.88 186 GLY A CA 1
ATOM 1422 C C . GLY A 1 186 ? 6.443 3.343 -2.078 1.00 89.88 186 GLY A C 1
ATOM 1423 O O . GLY A 1 186 ? 5.803 4.356 -2.379 1.00 89.88 186 GLY A O 1
ATOM 1424 N N . HIS A 1 187 ? 7.379 2.782 -2.855 1.00 89.06 187 HIS A N 1
ATOM 1425 C CA . HIS A 1 187 ? 7.804 3.178 -4.209 1.00 89.06 187 HIS A CA 1
ATOM 1426 C C . HIS A 1 187 ? 8.553 4.518 -4.321 1.00 89.06 187 HIS A C 1
ATOM 1428 O O . HIS A 1 187 ? 9.662 4.547 -4.839 1.00 89.06 187 HIS A O 1
ATOM 1434 N N . MET A 1 188 ? 8.026 5.613 -3.769 1.00 85.25 188 MET A N 1
ATOM 1435 C CA . MET A 1 188 ? 8.617 6.958 -3.934 1.00 85.25 188 MET A CA 1
ATOM 1436 C C . MET A 1 188 ? 9.786 7.259 -2.984 1.00 85.25 188 MET A C 1
ATOM 1438 O O . MET A 1 188 ? 10.321 8.367 -2.975 1.00 85.25 188 MET A O 1
ATOM 1442 N N . HIS A 1 189 ? 10.151 6.291 -2.136 1.00 86.75 189 HIS A N 1
ATOM 1443 C CA . HIS A 1 189 ? 11.241 6.381 -1.156 1.00 86.75 189 HIS A CA 1
ATOM 1444 C C . HIS A 1 189 ? 11.181 7.609 -0.232 1.00 86.75 189 HIS A C 1
ATOM 1446 O O . HIS A 1 189 ? 12.189 7.976 0.365 1.00 86.75 189 HIS A O 1
ATOM 1452 N N . SER A 1 190 ? 10.000 8.207 -0.067 1.00 84.12 190 SER A N 1
ATOM 1453 C CA . SER A 1 190 ? 9.797 9.446 0.677 1.00 84.12 190 SER A CA 1
ATOM 1454 C C . SER A 1 190 ? 8.652 9.291 1.668 1.00 84.12 190 SER A C 1
ATOM 1456 O O . SER A 1 190 ? 7.578 8.802 1.320 1.00 84.12 190 SER A O 1
ATOM 1458 N N . ALA A 1 191 ? 8.877 9.744 2.903 1.00 88.25 191 ALA A N 1
ATOM 1459 C CA . ALA A 1 191 ? 7.841 9.789 3.927 1.00 88.25 191 ALA A CA 1
ATOM 1460 C C . ALA A 1 191 ? 6.801 10.861 3.583 1.00 88.25 191 ALA A C 1
ATOM 1462 O O . ALA A 1 191 ? 7.149 12.043 3.476 1.00 88.25 191 ALA A O 1
ATOM 1463 N N . TRP A 1 192 ? 5.539 10.457 3.470 1.00 90.75 192 TRP A N 1
ATOM 1464 C CA . TRP A 1 192 ? 4.413 11.352 3.219 1.00 90.75 192 TRP A CA 1
ATOM 1465 C C . TRP A 1 192 ? 3.170 10.836 3.931 1.00 90.75 192 TRP A C 1
ATOM 1467 O O . TRP A 1 192 ? 2.880 9.644 3.884 1.00 90.75 192 TRP A O 1
ATOM 1477 N N . LEU A 1 193 ? 2.447 11.729 4.598 1.00 93.62 193 LEU A N 1
ATOM 1478 C CA . LEU A 1 193 ? 1.236 11.408 5.343 1.00 93.62 193 LEU A CA 1
ATOM 1479 C C . LEU A 1 193 ? 0.102 12.292 4.832 1.00 93.62 193 LEU A C 1
ATOM 1481 O O . LEU A 1 193 ? 0.309 13.490 4.631 1.00 93.62 193 LEU A O 1
ATOM 1485 N N . ALA A 1 194 ? -1.085 11.721 4.649 1.00 94.62 194 ALA A N 1
ATOM 1486 C CA . ALA A 1 194 ? -2.245 12.469 4.185 1.00 94.62 194 ALA A CA 1
ATOM 1487 C C . ALA A 1 194 ? -3.576 11.923 4.697 1.00 94.62 194 ALA A C 1
ATOM 1489 O O . ALA A 1 194 ? -3.722 10.745 5.027 1.00 94.62 194 ALA A O 1
ATOM 1490 N N . GLU A 1 195 ? -4.563 12.815 4.689 1.00 95.56 195 GLU A N 1
ATOM 1491 C CA . GLU A 1 195 ? -5.978 12.507 4.830 1.00 95.56 195 GLU A CA 1
ATOM 1492 C C . GLU A 1 195 ? -6.699 12.930 3.551 1.00 95.56 195 GLU A C 1
ATOM 1494 O O . GLU A 1 195 ? -6.634 14.092 3.150 1.00 95.56 195 GLU A O 1
ATOM 1499 N N . GLU A 1 196 ? -7.424 12.009 2.927 1.00 95.00 196 GLU A N 1
ATOM 1500 C CA . GLU A 1 196 ? -8.286 12.304 1.788 1.00 95.00 196 GLU A CA 1
ATOM 1501 C C . GLU A 1 196 ? -9.750 12.102 2.164 1.00 95.00 196 GLU A C 1
ATOM 1503 O O . GLU A 1 196 ? -10.120 11.113 2.802 1.00 95.00 196 GLU A O 1
ATOM 1508 N N . ARG A 1 197 ? -10.591 13.059 1.770 1.00 93.44 197 ARG A N 1
ATOM 1509 C CA . ARG A 1 197 ? -12.027 13.074 2.057 1.00 93.44 197 ARG A CA 1
ATOM 1510 C C . ARG A 1 197 ? -12.804 13.195 0.760 1.00 93.44 197 ARG A C 1
ATOM 1512 O O . ARG A 1 197 ? -12.392 13.906 -0.154 1.00 93.44 197 ARG A O 1
ATOM 1519 N N . TRP A 1 198 ? -13.947 12.530 0.719 1.00 88.81 198 TRP A N 1
ATOM 1520 C CA . TRP A 1 198 ? -14.867 12.559 -0.408 1.00 88.81 198 TRP A CA 1
ATOM 1521 C C . TRP A 1 198 ? -16.115 13.339 -0.018 1.00 88.81 198 TRP A C 1
ATOM 1523 O O . TRP A 1 198 ? -16.640 13.158 1.075 1.00 88.81 198 TRP A O 1
ATOM 1533 N N . ALA A 1 199 ? -16.588 14.219 -0.899 1.00 87.44 199 ALA A N 1
ATOM 1534 C CA . ALA A 1 199 ? -17.742 15.069 -0.603 1.00 87.44 199 ALA A CA 1
ATOM 1535 C C . ALA A 1 199 ? -19.040 14.264 -0.413 1.00 87.44 199 ALA A C 1
ATOM 1537 O O . ALA A 1 199 ? -19.917 14.670 0.341 1.00 87.44 199 ALA A O 1
ATOM 1538 N N . ASP A 1 200 ? -19.151 13.119 -1.086 1.00 88.75 200 ASP A N 1
ATOM 1539 C CA . ASP A 1 200 ? -20.301 12.216 -1.066 1.00 88.75 200 ASP A CA 1
ATOM 1540 C C . ASP A 1 200 ? -20.184 11.101 -0.013 1.00 88.75 200 ASP A C 1
ATOM 1542 O O . ASP A 1 200 ? -21.058 10.237 0.062 1.00 88.75 200 ASP A O 1
ATOM 1546 N N . ARG A 1 201 ? -19.119 11.087 0.804 1.00 84.62 201 ARG A N 1
ATOM 1547 C CA . ARG A 1 201 ? -18.867 10.012 1.774 1.00 84.62 201 ARG A CA 1
ATOM 1548 C C . ARG A 1 201 ? -18.406 10.548 3.125 1.00 84.62 201 ARG A C 1
ATOM 1550 O O . ARG A 1 201 ? -17.416 11.263 3.215 1.00 84.62 201 ARG A O 1
ATOM 1557 N N . ASP A 1 202 ? -19.041 10.086 4.202 1.00 86.88 202 ASP A N 1
ATOM 1558 C CA . ASP A 1 202 ? -18.629 10.373 5.589 1.00 86.88 202 ASP A CA 1
ATOM 1559 C C . ASP A 1 202 ? -17.453 9.480 6.041 1.00 86.88 202 ASP A C 1
ATOM 1561 O O . ASP A 1 202 ? -17.496 8.814 7.076 1.00 86.88 202 ASP A O 1
ATOM 1565 N N . ARG A 1 203 ? -16.405 9.375 5.214 1.00 88.12 203 ARG A N 1
ATOM 1566 C CA . ARG A 1 203 ? -15.193 8.606 5.524 1.00 88.12 203 ARG A CA 1
ATOM 1567 C C . ARG A 1 203 ? -13.948 9.338 5.039 1.00 88.12 203 ARG A C 1
ATOM 1569 O O . ARG A 1 203 ? -13.909 9.872 3.934 1.00 88.12 203 ARG A O 1
ATOM 1576 N N . THR A 1 204 ? -12.914 9.296 5.872 1.00 93.69 204 THR A N 1
ATOM 1577 C CA . THR A 1 204 ? -11.577 9.804 5.559 1.00 93.69 204 THR A CA 1
ATOM 1578 C C . THR A 1 204 ? -10.662 8.621 5.281 1.00 93.69 204 THR A C 1
ATOM 1580 O O . THR A 1 204 ? -10.492 7.773 6.158 1.00 93.69 204 THR A O 1
ATOM 1583 N N . LEU A 1 205 ? -10.056 8.574 4.095 1.00 95.44 205 LEU A N 1
ATOM 1584 C CA . LEU A 1 205 ? -8.988 7.626 3.794 1.00 95.44 205 LEU A CA 1
ATOM 1585 C C . LEU A 1 205 ? -7.662 8.224 4.253 1.00 95.44 205 LEU A C 1
ATOM 1587 O O . LEU A 1 205 ? -7.288 9.318 3.831 1.00 95.44 205 LEU A O 1
ATOM 1591 N N . ARG A 1 206 ? -6.946 7.512 5.117 1.00 97.25 206 ARG A N 1
ATOM 1592 C CA . ARG A 1 206 ? -5.640 7.947 5.617 1.00 97.25 206 ARG A CA 1
ATOM 1593 C C . ARG A 1 206 ? -4.548 7.208 4.887 1.00 97.25 206 ARG A C 1
ATOM 1595 O O . ARG A 1 206 ? -4.686 6.017 4.629 1.00 97.25 206 ARG A O 1
ATOM 1602 N N . ILE A 1 207 ? -3.487 7.910 4.523 1.00 97.12 207 ILE A N 1
ATOM 1603 C CA . ILE A 1 207 ? -2.439 7.370 3.664 1.00 97.12 207 ILE A CA 1
ATOM 1604 C C . ILE A 1 207 ? -1.091 7.677 4.297 1.00 97.12 207 ILE A C 1
ATOM 1606 O O . ILE A 1 207 ? -0.831 8.815 4.688 1.00 97.12 207 ILE A O 1
ATOM 1610 N N . ALA A 1 208 ? -0.241 6.660 4.388 1.00 96.25 208 ALA A N 1
ATOM 1611 C CA . ALA A 1 208 ? 1.125 6.780 4.859 1.00 96.25 208 ALA A CA 1
ATOM 1612 C C . ALA A 1 208 ? 2.088 6.135 3.855 1.00 96.25 208 ALA A C 1
ATOM 1614 O O . ALA A 1 208 ? 2.168 4.912 3.730 1.00 96.25 208 ALA A O 1
ATOM 1615 N N . ALA A 1 209 ? 2.839 6.977 3.154 1.00 93.12 209 ALA A N 1
ATOM 1616 C CA . ALA A 1 209 ? 3.967 6.571 2.337 1.00 93.12 209 ALA A CA 1
ATOM 1617 C C . ALA A 1 209 ? 5.188 6.353 3.236 1.00 93.12 209 ALA A C 1
ATOM 1619 O O . ALA A 1 209 ? 5.529 7.212 4.057 1.00 93.12 209 ALA A O 1
ATOM 1620 N N . ALA A 1 210 ? 5.837 5.204 3.096 1.00 88.94 210 ALA A N 1
ATOM 1621 C CA . ALA A 1 210 ? 7.072 4.898 3.792 1.00 88.94 210 ALA A CA 1
ATOM 1622 C C . ALA A 1 210 ? 8.282 5.419 2.993 1.00 88.94 210 ALA A C 1
ATOM 1624 O O . ALA A 1 210 ? 8.362 5.211 1.776 1.00 88.94 210 ALA A O 1
ATOM 1625 N N . PRO A 1 211 ? 9.254 6.062 3.662 1.00 86.38 211 PRO A N 1
ATOM 1626 C CA . PRO A 1 211 ? 10.574 6.271 3.079 1.00 86.38 211 PRO A CA 1
ATOM 1627 C C . PRO A 1 211 ? 11.305 4.927 2.928 1.00 86.38 211 PRO A C 1
ATOM 1629 O O . PRO A 1 211 ? 10.860 3.895 3.431 1.00 86.38 211 PRO A O 1
ATOM 1632 N N . SER A 1 212 ? 12.442 4.923 2.234 1.00 85.25 212 SER A N 1
ATOM 1633 C CA . SER A 1 212 ? 13.256 3.708 2.129 1.00 85.25 212 SER A CA 1
ATOM 1634 C C . SER A 1 212 ? 14.232 3.584 3.300 1.00 85.25 212 SER A C 1
ATOM 1636 O O . SER A 1 212 ? 14.908 4.550 3.637 1.00 85.25 212 SER A O 1
ATOM 1638 N N . LEU A 1 213 ? 14.400 2.388 3.871 1.00 84.31 213 LEU A N 1
ATOM 1639 C CA . LEU A 1 213 ? 15.476 2.114 4.840 1.00 84.31 213 LEU A CA 1
ATOM 1640 C C . LEU A 1 213 ? 16.871 2.169 4.199 1.00 84.31 213 LEU A C 1
ATOM 1642 O O . LEU A 1 213 ? 17.863 2.398 4.888 1.00 84.31 213 LEU A O 1
ATOM 1646 N N . SER A 1 214 ? 16.950 1.970 2.880 1.00 73.62 214 SER A N 1
ATOM 1647 C CA . SER A 1 214 ? 18.182 2.114 2.109 1.00 73.62 214 SER A CA 1
ATOM 1648 C C . SER A 1 214 ? 17.858 2.482 0.659 1.00 73.62 214 SER A C 1
ATOM 1650 O O . SER A 1 214 ? 17.239 1.721 -0.079 1.00 73.62 214 SER A O 1
ATOM 1652 N N . SER A 1 215 ? 18.268 3.673 0.233 1.00 68.19 215 SER A N 1
ATOM 1653 C CA . SER A 1 215 ? 18.193 4.101 -1.164 1.00 68.19 215 SER A CA 1
ATOM 1654 C C . SER A 1 215 ? 19.506 4.761 -1.547 1.00 68.19 215 SER A C 1
ATOM 1656 O O . SER A 1 215 ? 20.056 5.546 -0.782 1.00 68.19 215 SER A O 1
ATOM 1658 N N . ARG A 1 216 ? 20.021 4.416 -2.729 1.00 59.00 216 ARG A N 1
ATOM 1659 C CA . ARG A 1 216 ? 21.221 5.040 -3.309 1.00 59.00 216 ARG A CA 1
ATOM 1660 C C . ARG A 1 216 ? 20.883 6.229 -4.212 1.00 59.00 216 ARG A C 1
ATOM 1662 O O . ARG A 1 216 ? 21.795 6.903 -4.671 1.00 59.00 216 ARG A O 1
ATOM 1669 N N . LEU A 1 217 ? 19.598 6.420 -4.520 1.00 54.47 217 LEU A N 1
ATOM 1670 C CA . LEU A 1 217 ? 19.124 7.337 -5.562 1.00 54.47 217 LEU A CA 1
ATOM 1671 C C . LEU A 1 217 ? 18.609 8.664 -5.005 1.00 54.47 217 LEU A C 1
ATOM 1673 O O . LEU A 1 217 ? 18.692 9.678 -5.685 1.00 54.47 217 LEU A O 1
ATOM 1677 N N . VAL A 1 218 ? 18.128 8.669 -3.764 1.00 56.28 218 VAL A N 1
ATOM 1678 C CA . VAL A 1 218 ? 17.683 9.883 -3.077 1.00 56.28 218 VAL A CA 1
ATOM 1679 C C . VAL A 1 218 ? 18.628 10.151 -1.919 1.00 56.28 218 VAL A C 1
ATOM 1681 O O . VAL A 1 218 ? 18.760 9.334 -1.012 1.00 56.28 218 VAL A O 1
ATOM 1684 N N . HIS A 1 219 ? 19.277 11.315 -1.955 1.00 50.47 219 HIS A N 1
ATOM 1685 C CA . HIS A 1 219 ? 20.135 11.838 -0.887 1.00 50.47 219 HIS A CA 1
ATOM 1686 C C . HIS A 1 219 ? 19.368 12.176 0.408 1.00 50.47 219 HIS A C 1
ATOM 1688 O O . HIS A 1 219 ? 19.937 12.752 1.332 1.00 50.47 219 HIS A O 1
ATOM 1694 N N . GLU A 1 220 ? 18.090 11.812 0.509 1.00 51.50 220 GLU A N 1
ATOM 1695 C CA . GLU A 1 220 ? 17.196 12.289 1.552 1.00 51.50 220 GLU A CA 1
ATOM 1696 C C . GLU A 1 220 ? 16.604 11.126 2.356 1.00 51.50 220 GLU A C 1
ATOM 1698 O O . GLU A 1 220 ? 15.840 10.304 1.859 1.00 51.50 220 GLU A O 1
ATOM 1703 N N . ALA A 1 221 ? 16.987 11.113 3.635 1.00 64.81 221 ALA A N 1
ATOM 1704 C CA . ALA A 1 221 ? 16.275 10.539 4.772 1.00 64.81 221 ALA A CA 1
ATOM 1705 C C . ALA A 1 221 ? 15.837 9.070 4.642 1.00 64.81 221 ALA A C 1
ATOM 1707 O O . ALA A 1 221 ? 14.658 8.770 4.444 1.00 64.81 221 ALA A O 1
ATOM 1708 N N . HIS A 1 222 ? 16.775 8.148 4.903 1.00 85.94 222 HIS A N 1
ATOM 1709 C CA . HIS A 1 222 ? 16.393 6.789 5.288 1.00 85.94 222 HIS A CA 1
ATOM 1710 C C . HIS A 1 222 ? 15.373 6.832 6.419 1.00 85.94 222 HIS A C 1
ATOM 1712 O O . HIS A 1 222 ? 15.502 7.672 7.308 1.00 85.94 222 HIS A O 1
ATOM 1718 N N . GLY A 1 223 ? 14.394 5.938 6.431 1.00 90.25 223 GLY A N 1
ATOM 1719 C CA . GLY A 1 223 ? 13.327 6.032 7.418 1.00 90.25 223 GLY A CA 1
ATOM 1720 C C . GLY A 1 223 ? 12.390 4.844 7.443 1.00 90.25 223 GLY A C 1
ATOM 1721 O O . GLY A 1 223 ? 12.520 3.910 6.655 1.00 90.25 223 GLY A O 1
ATOM 1722 N N . TYR A 1 224 ? 11.392 4.949 8.308 1.00 93.69 224 TYR A N 1
ATOM 1723 C CA . TYR A 1 224 ? 10.246 4.050 8.377 1.00 93.69 224 TYR A CA 1
ATOM 1724 C C . TYR A 1 224 ? 9.055 4.789 8.991 1.00 93.69 224 TYR A C 1
ATOM 1726 O O . TYR A 1 224 ? 9.212 5.884 9.527 1.00 93.69 224 TYR A O 1
ATOM 1734 N N . ASN A 1 225 ? 7.871 4.187 8.933 1.00 94.81 225 ASN A N 1
ATOM 1735 C CA . ASN A 1 225 ? 6.711 4.670 9.676 1.00 94.81 225 ASN A CA 1
ATOM 1736 C C . ASN A 1 225 ? 6.469 3.756 10.881 1.00 94.81 225 ASN A C 1
ATOM 1738 O O . ASN A 1 225 ? 6.458 2.535 10.735 1.00 94.81 225 ASN A O 1
ATOM 1742 N N . GLU A 1 226 ? 6.263 4.341 12.054 1.00 95.94 226 GLU A N 1
ATOM 1743 C CA . GLU A 1 226 ? 5.746 3.654 13.235 1.00 95.94 226 GLU A CA 1
ATOM 1744 C C . GLU A 1 226 ? 4.232 3.872 13.301 1.00 95.94 226 GLU A C 1
ATOM 1746 O O . GLU A 1 226 ? 3.758 4.999 13.146 1.00 95.94 226 GLU A O 1
ATOM 1751 N N . ILE A 1 227 ? 3.473 2.796 13.512 1.00 96.50 227 ILE A N 1
ATOM 1752 C CA . ILE A 1 227 ? 2.015 2.834 13.645 1.00 96.50 227 ILE A CA 1
ATOM 1753 C C . ILE A 1 227 ? 1.681 2.387 15.060 1.00 96.50 227 ILE A C 1
ATOM 1755 O O . ILE A 1 227 ? 1.933 1.244 15.440 1.00 96.50 227 ILE A O 1
ATOM 1759 N N . LEU A 1 228 ? 1.122 3.306 15.832 1.00 96.19 228 LEU A N 1
ATOM 1760 C CA . LEU A 1 228 ? 0.732 3.105 17.216 1.00 96.19 228 LEU A CA 1
ATOM 1761 C C . LEU A 1 228 ? -0.779 2.906 17.256 1.00 96.19 228 LEU A C 1
ATOM 1763 O O . LEU A 1 228 ? -1.533 3.734 16.743 1.00 96.19 228 LEU A O 1
ATOM 1767 N N . LEU A 1 229 ? -1.203 1.799 17.858 1.00 95.12 229 LEU A N 1
ATOM 1768 C CA . LEU A 1 229 ? -2.602 1.467 18.082 1.00 95.12 229 LEU A CA 1
ATOM 1769 C C . LEU A 1 229 ? -2.890 1.536 19.577 1.00 95.12 229 LEU A C 1
ATOM 1771 O O . LEU A 1 229 ? -2.274 0.819 20.366 1.00 95.12 229 LEU A O 1
ATOM 1775 N N . TYR A 1 230 ? -3.837 2.386 19.945 1.00 94.25 230 TYR A N 1
ATOM 1776 C CA . TYR A 1 230 ? -4.332 2.530 21.304 1.00 94.25 230 TYR A CA 1
ATOM 1777 C C . TYR A 1 230 ? -5.728 1.926 21.392 1.00 94.25 230 TYR A C 1
ATOM 1779 O O . TYR A 1 230 ? -6.533 2.095 20.473 1.00 94.25 230 TYR A O 1
ATOM 1787 N N . ARG A 1 231 ? -6.008 1.239 22.501 1.00 91.25 231 ARG A N 1
ATOM 1788 C CA . ARG A 1 231 ? -7.323 0.675 22.800 1.00 91.25 231 ARG A CA 1
ATOM 1789 C C . ARG A 1 231 ? -7.746 1.045 24.218 1.00 91.25 231 ARG A C 1
ATOM 1791 O O . ARG A 1 231 ? -7.032 0.713 25.165 1.00 91.25 231 ARG A O 1
ATOM 1798 N N . GLU A 1 232 ? -8.907 1.676 24.353 1.00 88.81 232 GLU A N 1
ATOM 1799 C CA . GLU A 1 232 ? -9.526 2.034 25.634 1.00 88.81 232 GLU A CA 1
ATOM 1800 C C . GLU A 1 232 ? -10.870 1.299 25.798 1.00 88.81 232 GLU A C 1
ATOM 1802 O O . GLU A 1 232 ? -11.927 1.756 25.385 1.00 88.81 232 GLU A O 1
ATOM 1807 N N . GLY A 1 233 ? -10.845 0.112 26.407 1.00 83.56 233 GLY A N 1
ATOM 1808 C CA . GLY A 1 233 ? -12.023 -0.765 26.475 1.0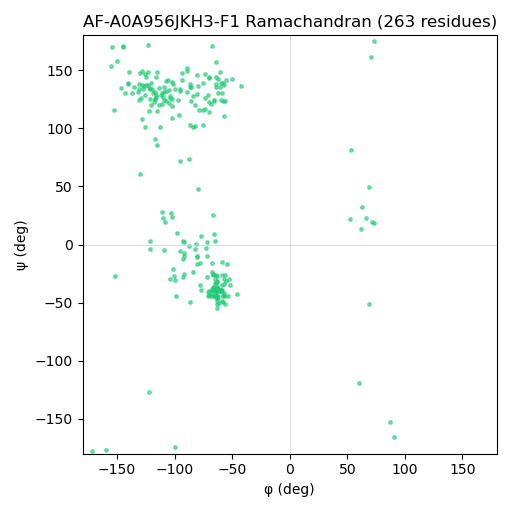0 83.56 233 GLY A CA 1
ATOM 1809 C C . GLY A 1 233 ? -12.139 -1.683 25.257 1.00 83.56 233 GLY A C 1
ATOM 1810 O O . GLY A 1 233 ? -11.120 -2.051 24.671 1.00 83.56 233 GLY A O 1
ATOM 1811 N N . ASP A 1 234 ? -13.360 -2.099 24.917 1.00 80.62 234 ASP A N 1
ATOM 1812 C CA . ASP A 1 234 ? -13.586 -3.103 23.865 1.00 80.62 234 ASP A CA 1
ATOM 1813 C C . ASP A 1 234 ? -13.837 -2.484 22.480 1.00 80.62 234 ASP A C 1
ATOM 1815 O O . ASP A 1 234 ? -13.458 -3.088 21.479 1.00 80.62 234 ASP A O 1
ATOM 1819 N N . ASP A 1 235 ? -14.386 -1.263 22.425 1.00 82.62 235 ASP A N 1
ATOM 1820 C CA . ASP A 1 235 ? -14.854 -0.624 21.182 1.00 82.62 235 ASP A CA 1
ATOM 1821 C C . ASP A 1 235 ? -14.173 0.721 20.855 1.00 82.62 235 ASP A C 1
ATOM 1823 O O . ASP A 1 235 ? -14.442 1.300 19.800 1.00 82.62 235 ASP A O 1
ATOM 1827 N N . ASP A 1 236 ? -13.291 1.235 21.721 1.00 89.56 236 ASP A N 1
ATOM 1828 C CA . ASP A 1 236 ? -12.583 2.500 21.481 1.00 89.56 236 ASP A CA 1
ATOM 1829 C C . ASP A 1 236 ? -11.146 2.245 21.020 1.00 89.56 236 ASP A C 1
ATOM 1831 O O . ASP A 1 236 ? -10.284 1.800 21.786 1.00 89.56 236 ASP A O 1
ATOM 1835 N N . PHE A 1 237 ? -10.898 2.520 19.741 1.00 92.56 237 PHE A N 1
ATOM 1836 C CA . PHE A 1 237 ? -9.596 2.372 19.107 1.00 92.56 237 PHE A CA 1
ATOM 1837 C C . PHE A 1 237 ? -9.152 3.707 18.528 1.00 92.56 237 PHE A C 1
ATOM 1839 O O . PHE A 1 237 ? -9.900 4.363 17.796 1.00 92.56 237 PHE A O 1
ATOM 1846 N N . SER A 1 238 ? -7.892 4.071 18.760 1.00 94.94 238 SER A N 1
ATOM 1847 C CA . SER A 1 238 ? -7.267 5.190 18.062 1.00 94.94 238 SER A CA 1
ATOM 1848 C C . SER A 1 238 ? -5.915 4.817 17.475 1.00 94.94 238 SER A C 1
ATOM 1850 O O . SER A 1 238 ? -5.186 3.978 18.003 1.00 94.94 238 SER A O 1
ATOM 1852 N N . VAL A 1 239 ? -5.594 5.429 16.339 1.00 96.75 239 VAL A N 1
ATOM 1853 C CA . VAL A 1 239 ? -4.364 5.156 15.595 1.00 96.75 239 VAL A CA 1
ATOM 1854 C C . VAL A 1 239 ? -3.571 6.433 15.414 1.00 96.75 239 VAL A C 1
ATOM 1856 O O . VAL A 1 239 ? -4.118 7.479 15.065 1.00 96.75 239 VAL A O 1
ATOM 1859 N N . GLU A 1 240 ? -2.263 6.325 15.598 1.00 96.94 240 GLU A N 1
ATOM 1860 C CA . GLU A 1 240 ? -1.290 7.363 15.296 1.00 96.94 240 GLU A CA 1
ATOM 1861 C C . GLU A 1 240 ? -0.201 6.799 14.380 1.00 96.94 240 GLU A C 1
ATOM 1863 O O . GLU A 1 240 ? 0.305 5.704 14.607 1.00 96.94 240 GLU A O 1
ATOM 1868 N N . VAL A 1 241 ? 0.183 7.555 13.351 1.00 97.12 241 VAL A N 1
ATOM 1869 C CA . VAL A 1 241 ? 1.309 7.218 12.474 1.00 97.12 241 VAL A CA 1
ATOM 1870 C C . VAL A 1 241 ? 2.389 8.280 12.614 1.00 97.12 241 VAL A C 1
ATOM 1872 O O . VAL A 1 241 ? 2.118 9.475 12.465 1.00 97.12 241 VAL A O 1
ATOM 1875 N N . ARG A 1 242 ? 3.620 7.838 12.871 1.00 95.38 242 ARG A N 1
ATOM 1876 C CA . ARG A 1 242 ? 4.815 8.680 12.981 1.00 95.38 242 ARG A CA 1
ATOM 1877 C C . ARG A 1 242 ? 5.806 8.306 11.896 1.00 95.38 242 ARG A C 1
ATOM 1879 O O . ARG A 1 242 ? 6.211 7.151 11.807 1.00 95.38 242 ARG A O 1
ATOM 1886 N N . ALA A 1 243 ? 6.228 9.280 11.102 1.00 92.56 243 ALA A N 1
ATOM 1887 C CA . ALA A 1 243 ? 7.326 9.078 10.169 1.00 92.56 243 ALA A CA 1
ATOM 1888 C C . ALA A 1 243 ? 8.662 9.290 10.889 1.00 92.56 243 ALA A C 1
ATOM 1890 O O . ALA A 1 243 ? 8.876 10.331 11.505 1.00 92.56 243 ALA A O 1
ATOM 1891 N N . TYR A 1 244 ? 9.575 8.334 10.783 1.00 92.06 244 TYR A N 1
ATOM 1892 C CA . TYR A 1 244 ? 10.939 8.429 11.292 1.00 92.06 244 TYR A CA 1
ATOM 1893 C C . TYR A 1 244 ? 11.922 8.642 10.148 1.00 92.06 244 TYR A C 1
ATOM 1895 O O . TYR A 1 244 ? 11.798 8.037 9.084 1.00 92.06 244 TYR A O 1
ATOM 1903 N N . ALA A 1 245 ? 12.927 9.474 10.396 1.00 89.75 245 ALA A N 1
ATOM 1904 C CA . ALA A 1 245 ? 14.067 9.693 9.523 1.00 89.75 245 ALA A CA 1
ATOM 1905 C C . ALA A 1 245 ? 15.368 9.403 10.278 1.00 89.75 245 ALA A C 1
ATOM 1907 O O . ALA A 1 245 ? 15.468 9.602 11.491 1.00 89.75 245 ALA A O 1
ATOM 1908 N N . ARG A 1 246 ? 16.378 8.922 9.560 1.00 87.88 246 ARG A N 1
ATOM 1909 C CA . ARG A 1 246 ? 17.710 8.688 10.101 1.00 87.88 246 ARG A CA 1
ATOM 1910 C C . ARG A 1 246 ? 18.420 10.023 10.298 1.00 87.88 246 ARG A C 1
ATOM 1912 O O . ARG A 1 246 ? 18.595 10.777 9.343 1.00 87.88 246 ARG A O 1
ATOM 1919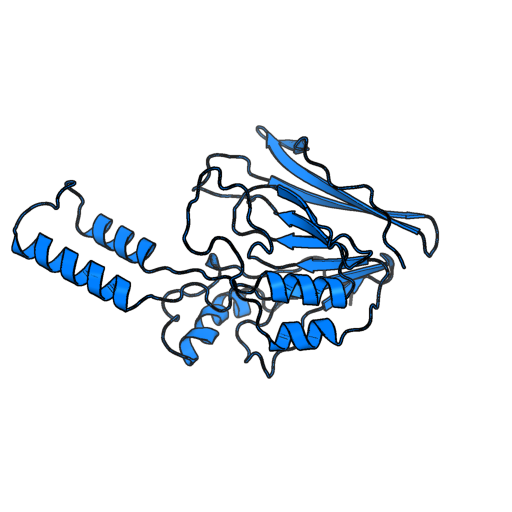 N N . THR A 1 247 ? 18.899 10.252 11.513 1.00 86.38 247 THR A N 1
ATOM 1920 C CA . THR A 1 247 ? 19.699 11.417 11.898 1.00 86.38 247 THR A CA 1
ATOM 1921 C C . THR A 1 247 ? 20.989 10.915 12.540 1.00 86.38 247 THR A C 1
ATOM 1923 O O . THR A 1 247 ? 20.995 10.467 13.691 1.00 86.38 247 THR A O 1
ATOM 1926 N N . GLY A 1 248 ? 22.082 10.934 11.770 1.00 85.44 248 GLY A N 1
ATOM 1927 C CA . GLY A 1 248 ? 23.344 10.296 12.156 1.00 85.44 248 GLY A CA 1
ATOM 1928 C C . GLY A 1 248 ? 23.171 8.785 12.362 1.00 85.44 248 GLY A C 1
ATOM 1929 O O . GLY A 1 248 ? 22.748 8.068 11.450 1.00 85.44 248 GLY A O 1
ATOM 1930 N N . ASP A 1 249 ? 23.451 8.322 13.580 1.00 86.44 249 ASP A N 1
ATOM 1931 C CA . ASP A 1 249 ? 23.309 6.918 14.000 1.00 86.44 249 ASP A CA 1
ATOM 1932 C C . ASP A 1 249 ? 21.996 6.629 14.746 1.00 86.44 249 ASP A C 1
ATOM 1934 O O . ASP A 1 249 ? 21.814 5.553 15.312 1.00 86.44 249 ASP A O 1
ATOM 1938 N N . SER A 1 250 ? 21.069 7.587 14.750 1.00 88.31 250 SER A N 1
ATOM 1939 C CA . SER A 1 250 ? 19.784 7.489 15.445 1.00 88.31 250 SER A CA 1
ATOM 1940 C C . SER A 1 250 ? 18.600 7.696 14.502 1.00 88.31 250 SER A C 1
ATOM 1942 O O . SER A 1 250 ? 18.764 8.077 13.339 1.00 88.31 250 SER A O 1
ATOM 1944 N N . TRP A 1 251 ? 17.395 7.456 15.015 1.00 90.25 251 TRP A N 1
ATOM 1945 C CA . TRP A 1 251 ? 16.139 7.739 14.328 1.00 90.25 251 TRP A CA 1
ATOM 1946 C C . TRP A 1 251 ? 15.421 8.872 15.051 1.00 90.25 251 TRP A C 1
ATOM 1948 O O . TRP A 1 251 ? 15.224 8.808 16.263 1.00 90.25 251 TRP A O 1
ATOM 1958 N N . ALA A 1 252 ? 15.014 9.892 14.306 1.00 89.62 252 ALA A N 1
ATOM 1959 C CA . ALA A 1 252 ? 14.235 11.009 14.814 1.00 89.62 252 ALA A CA 1
ATOM 1960 C C . ALA A 1 252 ? 12.865 11.037 14.135 1.00 89.62 252 ALA A C 1
ATOM 1962 O O . ALA A 1 252 ? 12.744 10.731 12.948 1.00 89.62 252 ALA A O 1
ATOM 1963 N N . VAL A 1 253 ? 11.837 11.423 14.888 1.00 84.81 253 VAL A N 1
ATOM 1964 C CA . VAL A 1 253 ? 10.505 11.667 14.330 1.00 84.81 253 VAL A CA 1
ATOM 1965 C C . VAL A 1 253 ? 10.599 12.872 13.394 1.00 84.81 253 VAL A C 1
ATOM 1967 O O . VAL A 1 253 ? 11.062 13.942 13.791 1.00 84.81 253 VAL A O 1
ATOM 1970 N N . LYS A 1 254 ? 10.180 12.699 12.142 1.00 80.12 254 LYS A N 1
ATOM 1971 C CA . LYS A 1 254 ? 9.955 13.796 11.200 1.00 80.12 254 LYS A CA 1
ATOM 1972 C C . LYS A 1 254 ? 8.718 14.556 11.687 1.00 80.12 254 LYS A C 1
ATOM 1974 O O . LYS A 1 254 ? 7.779 13.926 12.154 1.00 80.12 254 LYS A O 1
ATOM 1979 N N . GLU A 1 255 ? 8.671 15.881 11.553 1.00 74.50 255 GLU A N 1
ATOM 1980 C CA . GLU A 1 255 ? 7.545 16.699 12.062 1.00 74.50 255 GLU A CA 1
ATOM 1981 C C . GLU A 1 255 ? 6.151 16.250 11.560 1.00 74.50 255 GLU A C 1
ATOM 1983 O O . GLU A 1 255 ? 5.131 16.590 12.155 1.00 74.50 255 GLU A O 1
ATOM 1988 N N . ALA A 1 256 ? 6.093 15.447 10.492 1.00 76.12 256 ALA A N 1
ATOM 1989 C CA . ALA A 1 256 ? 4.870 14.845 9.984 1.00 76.12 256 ALA A CA 1
ATOM 1990 C C . ALA A 1 256 ? 4.354 13.698 10.880 1.00 76.12 256 ALA A C 1
ATOM 1992 O O . ALA A 1 256 ? 4.962 12.628 10.981 1.00 76.12 256 ALA A O 1
ATOM 1993 N N . LYS A 1 257 ? 3.158 13.904 11.440 1.00 88.81 257 LYS A N 1
ATOM 1994 C CA . LYS A 1 257 ? 2.350 12.918 12.171 1.00 88.81 257 LYS A CA 1
ATOM 1995 C C . LYS A 1 257 ? 0.951 12.830 11.557 1.00 88.81 257 LYS A C 1
ATOM 1997 O O . LYS A 1 257 ? 0.413 13.833 11.094 1.00 88.81 257 LYS A O 1
ATOM 2002 N N . LEU A 1 258 ? 0.354 11.641 11.589 1.00 93.94 258 LEU A N 1
ATOM 2003 C CA . LEU A 1 258 ? -1.040 11.400 11.217 1.00 93.94 258 LEU A CA 1
ATOM 2004 C C . LEU A 1 258 ? -1.798 10.883 12.439 1.00 93.94 258 LEU A C 1
ATOM 2006 O O . LEU A 1 258 ? -1.415 9.868 13.015 1.00 93.94 258 LEU A O 1
ATOM 2010 N N . GLY A 1 259 ? -2.869 11.569 12.832 1.00 91.75 259 GLY A N 1
ATOM 2011 C CA . GLY A 1 259 ? -3.645 11.233 14.027 1.00 91.75 259 GLY A CA 1
ATOM 2012 C C . GLY A 1 259 ? -3.182 11.939 15.316 1.00 91.75 259 GLY A C 1
ATOM 2013 O O . GLY A 1 259 ? -2.427 12.910 15.244 1.00 91.75 259 GLY A O 1
ATOM 2014 N N . PRO A 1 260 ? -3.632 11.478 16.500 1.00 93.44 260 PRO A N 1
ATOM 2015 C CA . PRO A 1 260 ? -4.474 10.298 16.690 1.00 93.44 260 PRO A CA 1
ATOM 2016 C C . PRO A 1 260 ? -5.834 10.455 16.000 1.00 93.44 260 PRO A C 1
ATOM 2018 O O . PRO A 1 260 ? -6.399 11.547 15.967 1.00 93.44 260 PRO A O 1
ATOM 2021 N N . PHE A 1 261 ? -6.350 9.378 15.416 1.00 94.44 261 PHE A N 1
ATOM 2022 C CA . PHE A 1 261 ? -7.704 9.342 14.867 1.00 94.44 261 PHE A CA 1
ATOM 2023 C C . PHE A 1 261 ? -8.465 8.140 15.407 1.00 94.44 261 PHE A C 1
ATOM 2025 O O . PHE A 1 261 ? -7.917 7.042 15.480 1.00 94.44 261 PHE A O 1
ATOM 2032 N N . ALA A 1 262 ? -9.727 8.362 15.769 1.00 91.31 262 ALA A N 1
ATOM 2033 C CA . ALA A 1 262 ? -10.618 7.301 16.204 1.00 91.31 262 ALA A CA 1
ATOM 2034 C C . ALA A 1 262 ? -10.984 6.392 15.027 1.00 91.31 262 ALA A C 1
ATOM 2036 O O . ALA A 1 262 ? -11.191 6.853 13.895 1.00 91.31 262 ALA A O 1
ATOM 2037 N N . VAL A 1 263 ? -11.094 5.104 15.315 1.00 86.88 263 VAL A N 1
ATOM 2038 C CA . VAL A 1 263 ? -11.523 4.085 14.370 1.00 86.88 263 VAL A CA 1
ATOM 2039 C C . VAL A 1 263 ? -12.925 3.650 14.772 1.00 86.88 263 VAL A C 1
ATOM 2041 O O . VAL A 1 263 ? -13.154 3.249 15.907 1.00 86.88 263 VAL A O 1
ATOM 2044 N N . ARG A 1 264 ? -13.888 3.763 13.853 1.00 72.31 264 ARG A N 1
ATOM 2045 C CA . ARG A 1 264 ? -15.262 3.316 14.121 1.00 72.31 264 ARG A CA 1
ATOM 2046 C C . ARG A 1 264 ? -15.295 1.783 14.053 1.00 72.31 264 ARG A C 1
ATOM 2048 O O . ARG A 1 264 ? -15.014 1.239 12.975 1.00 72.31 264 ARG A O 1
ATOM 2055 N N . ALA A 1 265 ? -15.598 1.139 15.183 1.00 61.44 265 ALA A N 1
ATOM 2056 C CA . ALA A 1 265 ? -15.918 -0.287 15.258 1.00 61.44 265 ALA A CA 1
ATOM 2057 C C . ALA A 1 265 ? -17.068 -0.641 14.301 1.00 61.44 265 ALA A C 1
ATOM 2059 O O . ALA A 1 265 ? -18.017 0.172 14.182 1.00 61.44 265 ALA A O 1
#

Sequence (265 aa):
ADAPRVLVVGGNHDVDWQQTRGADGARKRHLAFAREFHGFPRPRLEESPDERELVTVTYNEAGLEVILLGSAEFGGEIDELLIGLIDALRAKIVDSGDPGPDGRSPEELQRLRDRLSRLDPGLVHNEDLSRLRGRAKKQPLRIAVLHHPVSPLPATTDVAPYSGLINAGAVKSALLDAGVDLVLHGHMHSAWLAEERWADRDRTLRIAAAPSLSSRLVHEAHGYNEILLYREGDDDFSVEVRAYARTGDSWAVKEAKLGPFAVRA